Protein AF-A0A2S6RG92-F1 (afdb_monomer)

Secondary structure (DSSP, 8-state):
-HHHHHHHHHHHHHHHHHHHHHHHHHHHHHHHHHHHHHHHHHHHHHHHHHGGGG--TT-EEE-TTS-EEEPPSS---HHHHHHHHHSS-HHHHHHHHHHHHHHGGG---GGGSTTT-TT--B-THHHHSHHHHHHHHHHHHHHHHHHHHHTTS--HHHHHHHHHHHHHHHHHHHHHHB---HHHIIIIIHHHHTSHHHHHTTHHHHHH-GGGGG-

Sequence (215 aa):
MVKILKPLLIIFFCLVPFYQVLAENKEENVSIVEIRQQAMQAMWQRLDRLSTLIARPGDIVASSDGTSIVIGNKETQTADTYALIQGREAIQDATEVAELLKQVKDFWPANTSTAHIKHTSAETLVWLIPDAFKRYYMDAVIASDNLKQSLASEHNETIRRSVCMVSLSCGKCHSAFRKVRYDNLRKEGRGWTGSYENCWMYKNEIILDSTSIRR

Foldseek 3Di:
DVVVVVVVVVVVVVVVVVVVVLVVVLVVLVVLLVLLVVLVVLLLVLLLLLLLLQDDQQAWHQAPVRDIDHHHNDDDQSQVSSCVRHVDGNLVSLVSNLVSLVVSLPSDDPCNACVNDVPHFWHNCCVVVVVVLNVLSVLLNLLSVQLSVQSVVSDSVSNNQSSLSNVLSVVVNCVRTGNDDVVCCCVSVVSNVSNCVSSVVCNCVCVVPSCSSND

Structure (mmCIF, N/CA/C/O backbone):
data_AF-A0A2S6RG92-F1
#
_entry.id   AF-A0A2S6RG92-F1
#
loop_
_atom_site.group_PDB
_atom_site.id
_atom_site.type_symbol
_atom_site.label_atom_id
_atom_site.label_alt_id
_atom_site.label_comp_id
_atom_site.label_asym_id
_atom_site.label_entity_id
_atom_site.label_seq_id
_atom_site.pdbx_PDB_ins_code
_atom_site.Cartn_x
_atom_site.Cartn_y
_atom_site.Cartn_z
_atom_site.occupancy
_atom_site.B_iso_or_equiv
_atom_site.auth_seq_id
_atom_site.auth_comp_id
_atom_site.auth_asym_id
_atom_site.auth_atom_id
_atom_site.pdbx_PDB_model_num
ATOM 1 N N . MET A 1 1 ? 51.958 11.947 -38.714 1.00 49.78 1 MET A N 1
ATOM 2 C CA . MET A 1 1 ? 51.277 12.131 -37.410 1.00 49.78 1 MET A CA 1
ATOM 3 C C . MET A 1 1 ? 50.042 13.035 -37.476 1.00 49.78 1 MET A C 1
ATOM 5 O O . MET A 1 1 ? 48.993 12.604 -37.024 1.00 49.78 1 MET A O 1
ATOM 9 N N . VAL A 1 2 ? 50.092 14.223 -38.095 1.00 53.44 2 VAL A N 1
ATOM 10 C CA . VAL A 1 2 ? 48.961 15.189 -38.097 1.00 53.44 2 VAL A CA 1
ATOM 11 C C . VAL A 1 2 ? 47.671 14.680 -38.781 1.00 53.44 2 VAL A C 1
ATOM 13 O O . VAL A 1 2 ? 46.573 15.045 -38.369 1.00 53.44 2 VAL A O 1
ATOM 16 N N . LYS A 1 3 ? 47.765 13.791 -39.785 1.00 51.06 3 LYS A N 1
ATOM 17 C CA . LYS A 1 3 ? 46.590 13.260 -40.516 1.00 51.06 3 LYS A CA 1
ATOM 18 C C . LYS A 1 3 ? 45.714 12.285 -39.705 1.00 51.06 3 LYS A C 1
ATOM 20 O O . LYS A 1 3 ? 44.542 12.149 -40.025 1.00 51.06 3 LYS A O 1
ATOM 25 N N . ILE A 1 4 ? 46.254 11.654 -38.656 1.00 57.94 4 ILE A N 1
ATOM 26 C CA . ILE A 1 4 ? 45.523 10.705 -37.787 1.00 57.94 4 ILE A CA 1
ATOM 27 C C . ILE A 1 4 ? 44.893 11.433 -36.581 1.00 57.94 4 ILE A C 1
ATOM 29 O O . ILE A 1 4 ? 43.892 10.986 -36.033 1.00 57.94 4 ILE A O 1
ATOM 33 N N . LEU A 1 5 ? 45.419 12.609 -36.214 1.00 55.12 5 LEU A N 1
ATOM 34 C CA . LEU A 1 5 ? 44.961 13.385 -35.057 1.00 55.12 5 LEU A CA 1
ATOM 35 C C . LEU A 1 5 ? 43.605 14.083 -35.292 1.00 55.12 5 LEU A C 1
ATOM 37 O O . LEU A 1 5 ? 42.795 14.186 -34.376 1.00 55.12 5 LEU A O 1
ATOM 41 N N . LYS A 1 6 ? 43.333 14.528 -36.528 1.00 55.12 6 LYS A N 1
ATOM 42 C CA . LYS A 1 6 ? 42.065 15.179 -36.908 1.00 55.12 6 LYS A CA 1
ATOM 43 C C . LYS A 1 6 ? 40.822 14.278 -36.770 1.00 55.12 6 LYS A C 1
ATOM 45 O O . LYS A 1 6 ? 39.864 14.738 -36.157 1.00 55.12 6 LYS A O 1
ATOM 50 N N . PRO A 1 7 ? 40.794 13.028 -37.276 1.00 61.84 7 PRO A N 1
ATOM 51 C CA . PRO A 1 7 ? 39.628 12.160 -37.091 1.00 61.84 7 PRO A CA 1
ATOM 52 C C . PRO A 1 7 ? 39.422 11.748 -35.624 1.00 61.84 7 PRO A C 1
ATOM 54 O O . PRO A 1 7 ? 38.282 11.658 -35.183 1.00 61.84 7 PRO A O 1
ATOM 57 N N . LEU A 1 8 ? 40.497 11.582 -34.843 1.00 61.41 8 LEU A N 1
ATOM 58 C CA . LEU A 1 8 ? 40.424 11.298 -33.401 1.00 61.41 8 LEU A CA 1
ATOM 59 C C . LEU A 1 8 ? 39.785 12.445 -32.602 1.00 61.41 8 LEU A C 1
ATOM 61 O O . LEU A 1 8 ? 38.956 12.194 -31.732 1.00 61.41 8 LEU A O 1
ATOM 65 N N . LEU A 1 9 ? 40.119 13.696 -32.931 1.00 61.28 9 LEU A N 1
ATOM 66 C CA . LEU A 1 9 ? 39.501 14.883 -32.330 1.00 61.28 9 LEU A CA 1
ATOM 67 C C . LEU A 1 9 ? 38.012 15.002 -32.680 1.00 61.28 9 LEU A C 1
ATOM 69 O O . LEU A 1 9 ? 37.214 15.322 -31.808 1.00 61.28 9 LEU A O 1
ATOM 73 N N . ILE A 1 10 ? 37.624 14.698 -33.921 1.00 64.69 10 ILE A N 1
ATOM 74 C CA . ILE A 1 10 ? 36.212 14.720 -34.343 1.00 64.69 10 ILE A CA 1
ATOM 75 C C . ILE A 1 10 ? 35.410 13.637 -33.607 1.00 64.69 10 ILE A C 1
ATOM 77 O O . ILE A 1 10 ? 34.341 13.924 -33.080 1.00 64.69 10 ILE A O 1
ATOM 81 N N . ILE A 1 11 ? 35.949 12.418 -33.494 1.00 66.56 11 ILE A N 1
ATOM 82 C CA . ILE A 1 11 ? 35.318 11.332 -32.729 1.00 66.56 11 ILE A CA 1
ATOM 83 C C . ILE A 1 11 ? 35.178 11.723 -31.251 1.00 66.56 11 ILE A C 1
ATOM 85 O O . ILE A 1 11 ? 34.114 11.536 -30.669 1.00 66.56 11 ILE A O 1
ATOM 89 N N . PHE A 1 12 ? 36.210 12.325 -30.654 1.00 66.88 12 PHE A N 1
ATOM 90 C CA . PHE A 1 12 ? 36.156 12.815 -29.276 1.00 66.88 12 PHE A CA 1
ATOM 91 C C . PHE A 1 12 ? 35.061 13.879 -29.085 1.00 66.88 12 PHE A C 1
ATOM 93 O O . PHE A 1 12 ? 34.243 13.755 -28.176 1.00 66.88 12 PHE A O 1
ATOM 100 N N . PHE A 1 13 ? 34.972 14.868 -29.981 1.00 64.81 13 PHE A N 1
ATOM 101 C CA . PHE A 1 13 ? 33.937 15.908 -29.926 1.00 64.81 13 PHE A CA 1
ATOM 102 C C . PHE A 1 13 ? 32.513 15.379 -30.158 1.00 64.81 13 PHE A C 1
ATOM 104 O O . PHE A 1 13 ? 31.572 15.948 -29.613 1.00 64.81 13 PHE A O 1
ATOM 111 N N . CYS A 1 14 ? 32.333 14.288 -30.908 1.00 67.94 14 CYS A N 1
ATOM 112 C CA . CYS A 1 14 ? 31.026 13.641 -31.065 1.00 67.94 14 CYS A CA 1
ATOM 113 C C . CYS A 1 14 ? 30.642 12.758 -29.866 1.00 67.94 14 CYS A C 1
ATOM 115 O O . CYS A 1 14 ? 29.460 12.634 -29.553 1.00 67.94 14 CYS A O 1
ATOM 117 N N . LEU A 1 15 ? 31.615 12.144 -29.187 1.00 66.50 15 LEU A N 1
ATOM 118 C CA . LEU A 1 15 ? 31.355 11.233 -28.068 1.00 66.50 15 LEU A CA 1
ATOM 119 C C . LEU A 1 15 ? 31.066 11.968 -26.755 1.00 66.50 15 LEU A C 1
ATOM 121 O O . LEU A 1 15 ? 30.206 11.523 -26.000 1.00 66.50 15 LEU A O 1
ATOM 125 N N . VAL A 1 16 ? 31.734 13.091 -26.478 1.00 69.06 16 VAL A N 1
ATOM 126 C CA . VAL A 1 16 ? 31.532 13.870 -25.239 1.00 69.06 16 VAL A CA 1
ATOM 127 C C . VAL A 1 16 ? 30.061 14.257 -24.984 1.00 69.06 16 VAL A C 1
ATOM 129 O O . VAL A 1 16 ? 29.570 13.933 -23.901 1.00 69.06 16 VAL A O 1
ATOM 132 N N . PRO A 1 17 ? 29.314 14.865 -25.931 1.00 72.12 17 PRO A N 1
ATOM 133 C CA . PRO A 1 17 ? 27.912 15.215 -25.693 1.00 72.12 17 PRO A CA 1
ATOM 134 C C . PRO A 1 17 ? 27.026 13.975 -25.514 1.00 72.12 17 PRO A C 1
ATOM 136 O O . PRO A 1 17 ? 26.099 13.988 -24.709 1.00 72.12 17 PRO A O 1
ATOM 139 N N . PHE A 1 18 ? 27.341 12.867 -26.192 1.00 66.62 18 PHE A N 1
ATOM 140 C CA . PHE A 1 18 ? 26.616 11.608 -26.020 1.00 66.62 18 PHE A CA 1
ATOM 141 C C . PHE A 1 18 ? 26.829 11.007 -24.622 1.00 66.62 18 PHE A C 1
ATOM 143 O O . PHE A 1 18 ? 25.879 10.545 -23.991 1.00 66.62 18 PHE A O 1
ATOM 150 N N . TYR A 1 19 ? 28.058 11.066 -24.099 1.00 68.94 19 TYR A N 1
ATOM 151 C CA . TYR A 1 19 ? 28.364 10.650 -22.729 1.00 68.94 19 TYR A CA 1
ATOM 152 C C . TYR A 1 19 ? 27.664 11.521 -21.679 1.00 68.94 19 TYR A C 1
ATOM 154 O O . TYR A 1 19 ? 27.200 10.980 -20.678 1.00 68.94 19 TYR A O 1
ATOM 162 N N . GLN A 1 20 ? 27.558 12.835 -21.902 1.00 63.12 20 GLN A N 1
ATOM 163 C CA . GLN A 1 20 ? 26.851 13.741 -20.990 1.00 63.12 20 GLN A CA 1
ATOM 164 C C . GLN A 1 20 ? 25.351 13.430 -20.929 1.00 63.12 20 GLN A C 1
ATOM 166 O O . GLN A 1 20 ? 24.826 13.231 -19.838 1.00 63.12 20 GLN A O 1
ATOM 171 N N . VAL A 1 21 ? 24.694 13.263 -22.081 1.00 67.75 21 VAL A N 1
ATOM 172 C CA . VAL A 1 21 ? 23.269 12.889 -22.149 1.00 67.75 21 VAL A CA 1
ATOM 173 C C . VAL A 1 21 ? 23.013 11.520 -21.507 1.00 67.75 21 VAL A C 1
ATOM 175 O O . VAL A 1 21 ? 22.027 11.324 -20.801 1.00 67.75 21 VAL A O 1
ATOM 178 N N . LEU A 1 22 ? 23.904 10.545 -21.716 1.00 68.25 22 LEU A N 1
ATOM 179 C CA . LEU A 1 22 ? 23.799 9.237 -21.060 1.00 68.25 22 LEU A CA 1
ATOM 180 C C . LEU A 1 22 ? 23.962 9.322 -19.536 1.00 68.25 22 LEU A C 1
ATOM 182 O O . LEU A 1 22 ? 23.295 8.578 -18.814 1.00 68.25 22 LEU A O 1
ATOM 186 N N . ALA A 1 23 ? 24.854 10.186 -19.049 1.00 66.62 23 ALA A N 1
ATOM 187 C CA . ALA A 1 23 ? 25.069 10.393 -17.622 1.00 66.62 23 ALA A CA 1
ATOM 188 C C . ALA A 1 23 ? 23.863 11.080 -16.960 1.00 66.62 23 ALA A C 1
ATOM 190 O O . ALA A 1 23 ? 23.400 10.592 -15.932 1.00 66.62 23 ALA A O 1
ATOM 191 N N . GLU A 1 24 ? 23.312 12.122 -17.587 1.00 66.25 24 GLU A N 1
ATOM 192 C CA . GLU A 1 24 ? 22.124 12.852 -17.121 1.00 66.25 24 GLU A CA 1
ATOM 193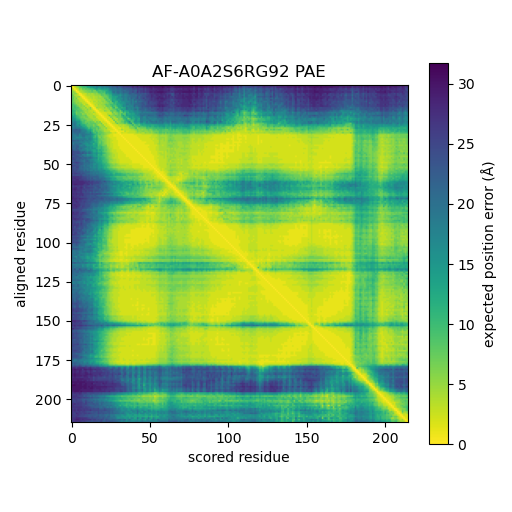 C C . GLU A 1 24 ? 20.892 11.938 -17.053 1.00 66.25 24 GLU A C 1
ATOM 195 O O . GLU A 1 24 ? 20.268 11.807 -16.002 1.00 66.25 24 GLU A O 1
ATOM 200 N N . ASN A 1 25 ? 20.628 11.169 -18.116 1.00 73.69 25 ASN A N 1
ATOM 201 C CA . ASN A 1 25 ? 19.551 10.175 -18.124 1.00 73.69 25 ASN A CA 1
ATOM 202 C C . ASN A 1 25 ? 19.724 9.124 -17.017 1.00 73.69 25 ASN A C 1
ATOM 204 O O . ASN A 1 25 ? 18.752 8.638 -16.444 1.00 73.69 25 ASN A O 1
ATOM 208 N N . LYS A 1 26 ? 20.963 8.713 -16.719 1.00 76.69 26 LYS A N 1
ATOM 209 C CA . LYS A 1 26 ? 21.227 7.751 -15.644 1.00 76.69 26 LYS A CA 1
ATOM 210 C C . LYS A 1 26 ? 20.933 8.358 -14.271 1.00 76.69 26 LYS A C 1
ATOM 212 O O . LYS A 1 26 ? 20.379 7.651 -13.433 1.00 76.69 26 LYS A O 1
ATOM 217 N N . GLU A 1 27 ? 21.307 9.612 -14.045 1.00 79.69 27 GLU A N 1
ATOM 218 C CA . GLU A 1 27 ? 21.035 10.339 -12.802 1.00 79.69 27 GLU A CA 1
ATOM 219 C C . GLU A 1 27 ? 19.530 10.529 -12.580 1.00 79.69 27 GLU A C 1
ATOM 221 O O . GLU A 1 27 ? 19.022 10.181 -11.514 1.00 79.69 27 GLU A O 1
ATOM 226 N N . GLU A 1 28 ? 18.794 10.942 -13.614 1.00 82.75 28 GLU A N 1
ATOM 227 C CA . GLU A 1 28 ? 17.331 11.038 -13.578 1.00 82.75 28 GLU A CA 1
ATOM 228 C C . GLU A 1 28 ? 16.678 9.683 -13.253 1.00 82.75 28 GLU A C 1
ATOM 230 O O . GLU A 1 28 ? 15.805 9.581 -12.394 1.00 82.75 28 GLU A O 1
ATOM 235 N N . ASN A 1 29 ? 17.142 8.592 -13.863 1.00 85.25 29 ASN A N 1
ATOM 236 C CA . ASN A 1 29 ? 16.588 7.265 -13.582 1.00 85.25 29 ASN A CA 1
ATOM 237 C C . ASN A 1 29 ? 16.863 6.795 -12.150 1.00 85.25 29 ASN A C 1
ATOM 239 O O . ASN A 1 29 ? 16.027 6.111 -11.554 1.00 85.25 29 ASN A O 1
ATOM 243 N N . VAL A 1 30 ? 18.035 7.128 -11.599 1.00 82.75 30 VAL A N 1
ATOM 244 C CA . VAL A 1 30 ? 18.346 6.863 -10.189 1.00 82.75 30 VAL A CA 1
ATOM 245 C C . VAL A 1 30 ? 17.403 7.668 -9.298 1.00 82.75 30 VAL A C 1
ATOM 247 O O . VAL A 1 30 ? 16.803 7.074 -8.402 1.00 82.75 30 VAL A O 1
ATOM 250 N N . SER A 1 31 ? 17.179 8.951 -9.595 1.00 88.62 31 SER A N 1
ATOM 251 C CA . SER A 1 31 ? 16.285 9.802 -8.803 1.00 88.62 31 SER A CA 1
ATOM 252 C C . SER A 1 31 ? 14.839 9.285 -8.807 1.00 88.62 31 SER A C 1
ATOM 254 O O . SER A 1 31 ? 14.217 9.193 -7.750 1.00 88.62 31 SER A O 1
ATOM 256 N N . ILE A 1 32 ? 14.316 8.818 -9.948 1.00 92.69 32 ILE A N 1
ATOM 257 C CA . ILE A 1 32 ? 12.973 8.213 -10.030 1.00 92.69 32 ILE A CA 1
ATOM 258 C C . ILE A 1 32 ? 12.875 6.954 -9.153 1.00 92.69 32 ILE A C 1
ATOM 260 O O . ILE A 1 32 ? 11.875 6.751 -8.454 1.00 92.69 32 ILE A O 1
ATOM 264 N N . VAL A 1 33 ? 13.906 6.098 -9.168 1.00 91.62 33 VAL A N 1
ATOM 265 C CA . VAL A 1 33 ? 13.956 4.898 -8.316 1.00 91.62 33 VAL A CA 1
ATOM 266 C C . VAL A 1 33 ? 13.997 5.275 -6.836 1.00 91.62 33 VAL A C 1
ATOM 268 O O . VAL A 1 33 ? 13.290 4.652 -6.040 1.00 91.62 33 VAL A O 1
ATOM 271 N N . GLU A 1 34 ? 14.780 6.285 -6.470 1.00 90.50 34 GLU A N 1
ATOM 272 C CA . GLU A 1 34 ? 14.867 6.787 -5.099 1.00 90.50 34 GLU A CA 1
ATOM 273 C C . GLU A 1 34 ? 13.531 7.363 -4.627 1.00 90.50 34 GLU A C 1
ATOM 275 O O . GLU A 1 34 ? 13.077 7.005 -3.541 1.00 90.50 34 GLU A O 1
ATOM 280 N N . ILE A 1 35 ? 12.843 8.157 -5.454 1.00 93.12 35 ILE A N 1
ATOM 281 C CA . ILE A 1 35 ? 11.540 8.746 -5.110 1.00 93.12 35 ILE A CA 1
ATOM 282 C C . ILE A 1 35 ? 10.514 7.653 -4.803 1.00 93.12 35 ILE A C 1
ATOM 284 O O . ILE A 1 35 ? 9.878 7.686 -3.746 1.00 93.12 35 ILE A O 1
ATOM 288 N N . ARG A 1 36 ? 10.375 6.631 -5.664 1.00 93.69 36 ARG A N 1
ATOM 289 C CA . ARG A 1 36 ? 9.427 5.539 -5.374 1.00 93.69 36 ARG A CA 1
ATOM 290 C C . ARG A 1 36 ? 9.841 4.719 -4.150 1.00 93.69 36 ARG A C 1
ATOM 292 O O . ARG A 1 36 ? 8.973 4.283 -3.405 1.00 93.69 36 ARG A O 1
ATOM 299 N N . GLN A 1 37 ? 11.137 4.525 -3.893 1.00 90.31 37 GLN A N 1
ATOM 300 C CA . GLN A 1 37 ? 11.609 3.827 -2.687 1.00 90.31 37 GLN A CA 1
ATOM 301 C C . GLN A 1 37 ? 11.317 4.620 -1.407 1.00 90.31 37 GLN A C 1
ATOM 303 O O . GLN A 1 37 ? 10.829 4.045 -0.434 1.00 90.31 37 GLN A O 1
ATOM 308 N N . GLN A 1 38 ? 11.561 5.931 -1.415 1.00 89.75 38 GLN A N 1
ATOM 309 C CA . GLN A 1 38 ? 11.260 6.8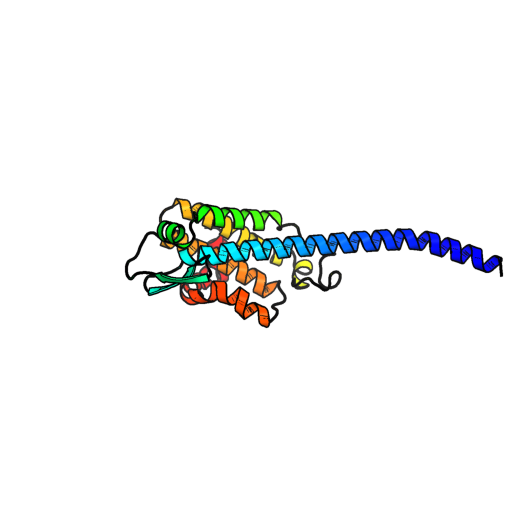22 -0.295 1.00 89.75 38 GLN A CA 1
ATOM 310 C C . GLN A 1 38 ? 9.756 6.889 -0.027 1.00 89.75 38 GLN A C 1
ATOM 312 O O . GLN A 1 38 ? 9.342 6.766 1.125 1.00 89.75 38 GLN A O 1
ATOM 317 N N . ALA A 1 39 ? 8.930 6.986 -1.072 1.00 92.69 39 ALA A N 1
ATOM 318 C CA . ALA A 1 39 ? 7.478 6.936 -0.930 1.00 92.69 39 ALA A CA 1
ATOM 319 C C . ALA A 1 39 ? 7.012 5.605 -0.321 1.00 92.69 39 ALA A C 1
ATOM 321 O O . ALA A 1 39 ? 6.210 5.605 0.609 1.00 92.69 39 ALA A O 1
ATOM 322 N N . MET A 1 40 ? 7.555 4.467 -0.774 1.00 90.25 40 MET A N 1
ATOM 323 C CA . MET A 1 40 ? 7.238 3.147 -0.205 1.00 90.25 40 MET A CA 1
ATOM 324 C C . MET A 1 40 ? 7.638 3.042 1.271 1.00 90.25 40 MET A C 1
ATOM 326 O O . MET A 1 40 ? 6.871 2.519 2.078 1.00 90.25 40 MET A O 1
ATOM 330 N N . GLN A 1 41 ? 8.792 3.594 1.650 1.00 85.12 41 GLN A N 1
ATOM 331 C CA . GLN A 1 41 ? 9.229 3.646 3.046 1.00 85.12 41 GLN A CA 1
ATOM 332 C C . GLN A 1 41 ? 8.340 4.563 3.900 1.00 85.12 41 GLN A C 1
ATOM 334 O O . GLN A 1 41 ? 8.017 4.231 5.041 1.00 85.12 41 GLN A O 1
ATOM 339 N N . ALA A 1 42 ? 7.919 5.703 3.355 1.00 87.12 42 ALA A N 1
ATOM 340 C CA . ALA A 1 42 ? 6.994 6.607 4.022 1.00 87.12 42 ALA A CA 1
ATOM 341 C C . ALA A 1 42 ? 5.624 5.938 4.228 1.00 87.12 42 ALA A C 1
ATOM 343 O O . ALA A 1 42 ? 5.082 5.997 5.334 1.00 87.12 42 ALA A O 1
ATOM 344 N N . MET A 1 43 ? 5.092 5.249 3.213 1.00 90.06 43 MET A N 1
ATOM 345 C CA . MET A 1 43 ? 3.853 4.470 3.320 1.00 90.06 43 MET A CA 1
ATOM 346 C C . MET A 1 43 ? 3.963 3.382 4.381 1.00 90.06 43 MET A C 1
ATOM 348 O O . MET A 1 43 ? 3.064 3.248 5.206 1.00 90.06 43 MET A O 1
ATOM 352 N N . TRP A 1 44 ? 5.084 2.659 4.416 1.00 84.75 44 TRP A N 1
ATOM 353 C CA . TRP A 1 44 ? 5.339 1.634 5.424 1.00 84.75 44 TRP A CA 1
ATOM 354 C C . TRP A 1 44 ? 5.189 2.166 6.853 1.00 84.75 44 TRP A C 1
ATOM 356 O O . TRP A 1 44 ? 4.459 1.582 7.642 1.00 84.75 44 TRP A O 1
ATOM 366 N N . GLN A 1 45 ? 5.803 3.307 7.175 1.00 83.38 45 GLN A N 1
ATOM 367 C CA . GLN A 1 45 ? 5.709 3.899 8.517 1.00 83.38 45 GLN A CA 1
ATOM 368 C C . GLN A 1 45 ? 4.269 4.240 8.929 1.00 83.38 45 GLN A C 1
ATOM 370 O O . GLN A 1 45 ? 3.936 4.202 10.109 1.00 83.38 45 GLN A O 1
ATOM 375 N N . ARG A 1 46 ? 3.418 4.608 7.967 1.00 89.56 46 ARG A N 1
ATOM 376 C CA . ARG A 1 46 ? 2.004 4.937 8.205 1.00 89.56 46 ARG A CA 1
ATOM 377 C C . ARG A 1 46 ? 1.171 3.675 8.364 1.00 89.56 46 ARG A C 1
ATOM 379 O O . ARG A 1 46 ? 0.356 3.596 9.273 1.00 89.56 46 ARG A O 1
ATOM 386 N N . LEU A 1 47 ? 1.415 2.675 7.520 1.00 85.06 47 LEU A N 1
ATOM 387 C CA . LEU A 1 47 ? 0.764 1.369 7.603 1.00 85.06 47 LEU A CA 1
ATOM 388 C C . LEU A 1 47 ? 1.112 0.619 8.892 1.00 85.06 47 LEU A C 1
ATOM 390 O O . LEU A 1 47 ? 0.246 -0.055 9.446 1.00 85.06 47 LEU A O 1
ATOM 394 N N . ASP A 1 48 ? 2.344 0.766 9.380 1.00 80.75 48 ASP A N 1
ATOM 395 C CA . ASP A 1 48 ? 2.796 0.221 10.662 1.00 80.75 48 ASP A CA 1
ATOM 396 C C . ASP A 1 48 ? 1.983 0.808 11.824 1.00 80.75 48 ASP A C 1
ATOM 398 O O . ASP A 1 48 ? 1.436 0.057 12.626 1.00 80.75 48 ASP A O 1
ATOM 402 N N . ARG A 1 49 ? 1.754 2.129 11.847 1.00 84.88 49 ARG A N 1
ATOM 403 C CA . ARG A 1 49 ? 0.834 2.740 12.822 1.00 84.88 49 ARG A CA 1
ATOM 404 C C . ARG A 1 49 ? -0.602 2.263 12.631 1.00 84.88 49 ARG A C 1
ATOM 406 O O . ARG A 1 49 ? -1.234 1.831 13.592 1.00 84.88 49 ARG A O 1
ATOM 413 N N . LEU A 1 50 ? -1.118 2.291 11.396 1.00 87.56 50 LEU A N 1
ATOM 414 C CA . LEU A 1 50 ? -2.482 1.845 11.055 1.00 87.56 50 LEU A CA 1
ATOM 415 C C . LEU A 1 50 ? -2.750 0.389 11.457 1.00 87.56 50 LEU A C 1
ATOM 417 O O . LEU A 1 50 ? -3.908 0.031 11.662 1.00 87.56 50 LEU A O 1
ATOM 421 N N . SER A 1 51 ? -1.715 -0.432 11.658 1.00 81.31 51 SER A N 1
ATOM 422 C CA . SER A 1 51 ? -1.860 -1.781 12.213 1.00 81.31 51 SER A CA 1
ATOM 423 C C . SER A 1 51 ? -2.485 -1.801 13.619 1.00 81.31 51 SER A C 1
ATOM 425 O O . SER A 1 51 ? -3.137 -2.776 13.981 1.00 81.31 51 SER A O 1
ATOM 427 N N . THR A 1 52 ? -2.400 -0.715 14.397 1.00 82.88 52 THR A N 1
ATOM 428 C CA . THR A 1 52 ? -3.102 -0.609 15.688 1.00 82.88 52 THR A CA 1
ATOM 429 C C . THR A 1 52 ? -4.625 -0.725 15.526 1.00 82.88 52 THR A C 1
ATOM 431 O O . THR A 1 52 ? -5.302 -1.226 16.418 1.00 82.88 52 THR A O 1
ATOM 434 N N . LEU A 1 53 ? -5.184 -0.341 14.372 1.00 86.75 53 LEU A N 1
ATOM 435 C CA . LEU A 1 53 ? -6.628 -0.423 14.116 1.00 86.75 53 LEU A CA 1
ATOM 436 C C . LEU A 1 53 ? -7.146 -1.864 14.006 1.00 86.75 53 LEU A C 1
ATOM 438 O O . LEU A 1 53 ? -8.340 -2.090 14.182 1.00 86.75 53 LEU A O 1
ATOM 442 N N . ILE A 1 54 ? -6.269 -2.827 13.710 1.00 83.44 54 ILE A N 1
ATOM 443 C CA . ILE A 1 54 ? -6.606 -4.259 13.618 1.00 83.44 54 ILE A CA 1
ATOM 444 C C . ILE A 1 54 ? -6.271 -5.039 14.886 1.00 83.44 54 ILE A C 1
ATOM 446 O O . ILE A 1 54 ? -6.475 -6.253 14.921 1.00 83.44 54 ILE A O 1
ATOM 450 N N . ALA A 1 55 ? -5.796 -4.349 15.921 1.00 78.50 55 ALA A N 1
ATOM 451 C CA . ALA A 1 55 ? -5.539 -4.955 17.210 1.00 78.50 55 ALA A CA 1
ATOM 452 C C . ALA A 1 55 ? -6.853 -5.332 17.913 1.00 78.50 55 ALA A C 1
ATOM 454 O O . ALA A 1 55 ? -7.863 -4.618 17.848 1.00 78.50 55 ALA A O 1
ATOM 455 N N . ARG A 1 56 ? -6.831 -6.480 18.583 1.00 78.00 56 ARG A N 1
ATOM 456 C CA . ARG A 1 56 ? -7.908 -7.026 19.408 1.00 78.00 56 ARG A CA 1
ATOM 457 C C . ARG A 1 56 ? -7.528 -6.970 20.893 1.00 78.00 56 ARG A C 1
ATOM 459 O O . ARG A 1 56 ? -6.350 -6.828 21.227 1.00 78.00 56 ARG A O 1
ATOM 466 N N . PRO A 1 57 ? -8.510 -7.081 21.804 1.00 79.56 57 PRO A N 1
ATOM 467 C CA . PRO A 1 57 ? -8.237 -7.215 23.230 1.00 79.56 57 PRO A CA 1
ATOM 468 C C . PRO A 1 57 ? -7.207 -8.313 23.523 1.00 79.56 57 PRO A C 1
ATOM 470 O O . PRO A 1 57 ? -7.388 -9.457 23.109 1.00 79.56 57 PRO A O 1
ATOM 473 N N . GLY A 1 58 ? -6.141 -7.967 24.249 1.00 74.81 58 GLY A N 1
ATOM 474 C CA . GLY A 1 58 ? -5.025 -8.868 24.553 1.00 74.81 58 GLY A CA 1
ATOM 475 C C . GLY A 1 58 ? -3.842 -8.802 23.581 1.00 74.81 58 GLY A C 1
ATOM 476 O O . GLY A 1 58 ? -2.784 -9.344 23.906 1.00 74.81 58 GLY A O 1
ATOM 477 N N . ASP A 1 59 ? -3.970 -8.113 22.444 1.00 76.25 59 ASP A N 1
ATOM 478 C CA . ASP A 1 59 ? -2.856 -7.923 21.513 1.00 76.25 59 ASP A CA 1
ATOM 479 C C . ASP A 1 59 ? -1.798 -6.971 22.091 1.00 76.25 59 ASP A C 1
ATOM 481 O O . ASP A 1 59 ? -2.093 -6.056 22.865 1.00 76.25 59 ASP A O 1
ATOM 485 N N . ILE A 1 60 ? -0.547 -7.168 21.674 1.00 72.56 60 ILE A N 1
ATOM 486 C CA . ILE A 1 60 ? 0.565 -6.257 21.960 1.00 72.56 60 ILE A CA 1
ATOM 487 C C . ILE A 1 60 ? 0.856 -5.466 20.688 1.00 72.56 60 ILE A C 1
ATOM 489 O O . ILE A 1 60 ? 1.228 -6.047 19.668 1.00 72.56 60 ILE A O 1
ATOM 493 N N . VAL A 1 61 ? 0.716 -4.144 20.755 1.00 71.00 61 VAL A N 1
ATOM 494 C CA . VAL A 1 61 ? 0.993 -3.235 19.637 1.00 71.00 61 VAL A CA 1
ATOM 495 C C . VAL A 1 61 ? 2.236 -2.399 19.910 1.00 71.00 61 VAL A C 1
ATOM 497 O O . VAL A 1 61 ? 2.506 -2.020 21.049 1.00 71.00 61 VAL A O 1
ATOM 500 N N . ALA A 1 62 ? 3.003 -2.101 18.863 1.00 65.81 62 ALA A N 1
ATOM 501 C CA . ALA A 1 62 ? 4.099 -1.146 18.950 1.00 65.81 62 ALA A CA 1
ATOM 502 C C . ALA A 1 62 ? 3.550 0.290 18.889 1.00 65.81 62 ALA A C 1
ATOM 504 O O . ALA A 1 62 ? 2.726 0.621 18.036 1.00 65.81 62 ALA A O 1
ATOM 505 N N . SER A 1 63 ? 4.010 1.135 19.805 1.00 63.19 63 SER A N 1
ATOM 506 C CA . SER A 1 63 ? 3.749 2.573 19.824 1.00 63.19 63 SER A CA 1
ATOM 507 C C . SER A 1 63 ? 4.769 3.320 18.962 1.00 63.19 63 SER A C 1
ATOM 509 O O . SER A 1 63 ? 5.879 2.835 18.720 1.00 63.19 63 SER A O 1
ATOM 511 N N . SER A 1 64 ? 4.423 4.536 18.531 1.00 61.81 64 SER A N 1
ATOM 512 C CA . SER A 1 64 ? 5.304 5.410 17.746 1.00 61.81 64 SER A CA 1
ATOM 513 C C . SER A 1 64 ? 6.631 5.755 18.435 1.00 61.81 64 SER A C 1
ATOM 515 O O . SER A 1 64 ? 7.600 6.091 17.759 1.00 61.81 64 SER A O 1
ATOM 517 N N . ASP A 1 65 ? 6.688 5.666 19.765 1.00 64.56 65 ASP A N 1
ATOM 518 C CA . ASP A 1 65 ? 7.890 5.909 20.574 1.00 64.56 65 ASP A CA 1
ATOM 519 C C . ASP A 1 65 ? 8.776 4.658 20.752 1.00 64.56 65 ASP A C 1
ATOM 521 O O . ASP A 1 65 ? 9.789 4.698 21.451 1.00 64.56 65 ASP A O 1
ATOM 525 N N . GLY A 1 66 ? 8.415 3.543 20.109 1.00 66.50 66 GLY A N 1
ATOM 526 C CA . GLY A 1 66 ? 9.125 2.269 20.203 1.00 66.50 66 GLY A CA 1
ATOM 527 C C . GLY A 1 66 ? 8.772 1.444 21.443 1.00 66.50 66 GLY A C 1
ATOM 528 O O . GLY A 1 66 ? 9.345 0.368 21.631 1.00 66.50 66 GLY A O 1
ATOM 529 N N . THR A 1 67 ? 7.835 1.904 22.278 1.00 71.81 67 THR A N 1
ATOM 530 C CA . THR A 1 67 ? 7.299 1.109 23.389 1.00 71.81 67 THR A CA 1
ATOM 531 C C . THR A 1 67 ? 6.267 0.093 22.894 1.00 71.81 67 THR A C 1
ATOM 533 O O . THR A 1 67 ? 5.797 0.142 21.758 1.00 71.81 67 THR A O 1
ATOM 536 N N . SER A 1 68 ? 5.937 -0.885 23.735 1.00 70.44 68 SER A N 1
ATOM 537 C CA . SER A 1 68 ? 4.879 -1.861 23.462 1.00 70.44 68 SER A CA 1
ATOM 538 C C . SER A 1 68 ? 3.700 -1.612 24.392 1.00 70.44 68 SER A C 1
ATOM 540 O O . SER A 1 68 ? 3.883 -1.501 25.604 1.00 70.44 68 SER A O 1
ATOM 542 N N . ILE A 1 69 ? 2.498 -1.547 23.829 1.00 71.19 69 ILE A N 1
ATOM 543 C CA . ILE A 1 69 ? 1.250 -1.316 24.552 1.00 71.19 69 ILE A CA 1
ATOM 544 C C . ILE A 1 69 ? 0.405 -2.582 24.466 1.00 71.19 69 ILE A C 1
ATOM 546 O O . ILE A 1 69 ? 0.202 -3.134 23.386 1.00 71.19 69 ILE A O 1
ATOM 550 N N . VAL A 1 70 ? -0.088 -3.042 25.613 1.00 75.56 70 VAL A N 1
ATOM 551 C CA . VAL A 1 70 ? -1.057 -4.140 25.682 1.00 75.56 70 VAL A CA 1
ATOM 552 C C . VAL A 1 70 ? -2.452 -3.550 25.514 1.00 75.56 70 VAL A C 1
ATOM 554 O O . VAL A 1 70 ? -2.857 -2.689 26.299 1.00 75.56 70 VAL A O 1
ATOM 557 N N . ILE A 1 71 ? -3.196 -4.013 24.512 1.00 74.31 71 ILE A N 1
ATOM 558 C CA . ILE A 1 71 ? -4.596 -3.634 24.339 1.00 74.31 71 ILE A CA 1
ATOM 559 C C . ILE A 1 71 ? -5.406 -4.272 25.466 1.00 74.31 71 ILE A C 1
ATOM 561 O O . ILE A 1 71 ? -5.363 -5.487 25.677 1.00 74.31 71 ILE A O 1
ATOM 565 N N . GLY A 1 72 ? -6.131 -3.435 26.210 1.00 72.75 72 GLY A N 1
ATOM 566 C CA . GLY A 1 72 ? -6.949 -3.863 27.340 1.00 72.75 72 GLY A CA 1
ATOM 567 C C . GLY A 1 72 ? -7.982 -4.932 26.967 1.00 72.75 72 GLY A C 1
ATOM 568 O O . GLY A 1 72 ? -8.270 -5.191 25.805 1.00 72.75 72 GLY A O 1
ATOM 569 N N . ASN A 1 73 ? -8.588 -5.548 27.977 1.00 72.75 73 ASN A N 1
ATOM 570 C CA . ASN A 1 73 ? -9.508 -6.680 27.813 1.00 72.75 73 ASN A CA 1
ATOM 571 C C . ASN A 1 73 ? -10.929 -6.310 27.338 1.00 72.75 73 ASN A C 1
ATOM 573 O O . ASN A 1 73 ? -11.807 -7.173 27.329 1.00 72.75 73 ASN A O 1
ATOM 577 N N . LYS A 1 74 ? -11.180 -5.047 26.984 1.00 73.31 74 LYS A N 1
ATOM 578 C CA . LYS A 1 74 ? -12.480 -4.565 26.507 1.00 73.31 74 LYS A CA 1
ATOM 579 C C . LYS A 1 74 ? -12.352 -4.024 25.095 1.00 73.31 74 LYS A C 1
ATOM 581 O O . LYS A 1 74 ? -11.396 -3.322 24.784 1.00 73.31 74 LYS A O 1
ATOM 586 N N . GLU A 1 75 ? -13.353 -4.324 24.279 1.00 74.38 75 GLU A N 1
ATOM 587 C CA . GLU A 1 75 ? -13.514 -3.728 22.959 1.00 74.38 75 GLU A CA 1
ATOM 588 C C . GLU A 1 75 ? -13.735 -2.214 23.112 1.00 74.38 75 GLU A C 1
ATOM 590 O O . GLU A 1 75 ? -14.688 -1.776 23.760 1.00 74.38 75 GLU A O 1
ATOM 595 N N . THR A 1 76 ? -12.841 -1.420 22.536 1.00 74.38 76 THR A N 1
ATOM 596 C CA . THR A 1 76 ? -12.954 0.037 22.426 1.00 74.38 76 THR A CA 1
ATOM 597 C C . THR A 1 76 ? -13.095 0.431 20.962 1.00 74.38 76 THR A C 1
ATOM 599 O O . THR A 1 76 ? -12.847 -0.370 20.056 1.00 74.38 76 THR A O 1
ATOM 602 N N . GLN A 1 77 ? -13.497 1.675 20.704 1.00 81.38 77 GLN A N 1
ATOM 603 C CA . GLN A 1 77 ? -13.468 2.210 19.349 1.00 81.38 77 GLN A CA 1
ATOM 604 C C . GLN A 1 77 ? -12.023 2.183 18.830 1.00 81.38 77 GLN A C 1
ATOM 606 O O . GLN A 1 77 ? -11.100 2.684 19.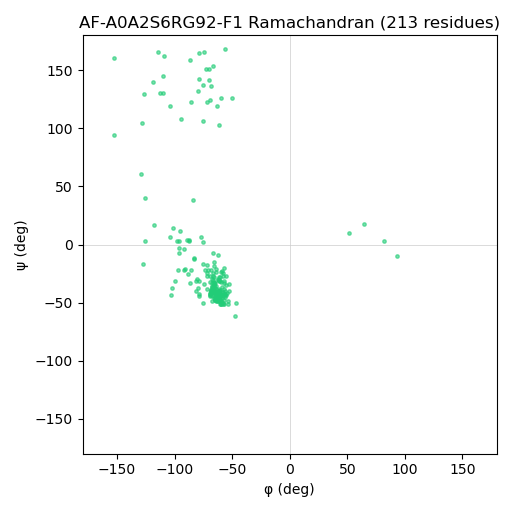485 1.00 81.38 77 GLN A O 1
ATOM 611 N N . THR A 1 78 ? -11.798 1.565 17.667 1.00 80.62 78 THR A N 1
ATOM 612 C CA . THR A 1 78 ? -10.438 1.365 17.136 1.00 80.62 78 THR A CA 1
ATOM 613 C C . THR A 1 78 ? -9.782 2.697 16.788 1.00 80.62 78 THR A C 1
ATOM 615 O O . THR A 1 78 ? -8.585 2.861 17.010 1.00 80.62 78 THR A O 1
ATOM 618 N N . ALA A 1 79 ? -10.565 3.669 16.308 1.00 81.44 79 ALA A N 1
ATOM 619 C CA . ALA A 1 79 ? -10.092 5.019 16.000 1.00 81.44 79 ALA A CA 1
ATOM 620 C C . ALA A 1 79 ? -9.649 5.802 17.253 1.00 81.44 79 ALA A C 1
ATOM 622 O O . ALA A 1 79 ? -8.599 6.440 17.227 1.00 81.44 79 ALA A O 1
ATOM 623 N N . ASP A 1 80 ? -10.377 5.695 18.367 1.00 81.50 80 ASP A N 1
ATOM 624 C CA . ASP A 1 80 ? -10.002 6.366 19.622 1.00 81.50 80 ASP A CA 1
ATOM 625 C C . ASP A 1 80 ? -8.742 5.741 20.219 1.00 81.50 80 ASP A C 1
ATOM 627 O O . ASP A 1 80 ? -7.815 6.433 20.635 1.00 81.50 80 ASP A O 1
ATOM 631 N N . THR A 1 81 ? -8.676 4.408 20.194 1.00 81.00 81 THR A N 1
ATOM 632 C CA . THR A 1 81 ? -7.504 3.647 20.648 1.00 81.00 81 THR A CA 1
ATOM 633 C C . THR A 1 81 ? -6.265 4.038 19.845 1.00 81.00 81 THR A C 1
ATOM 635 O O . THR A 1 81 ? -5.191 4.240 20.408 1.00 81.00 81 THR A O 1
ATOM 638 N N . TYR A 1 82 ? -6.426 4.217 18.534 1.00 85.00 82 TYR A N 1
ATOM 639 C CA . TYR A 1 82 ? -5.377 4.721 17.661 1.00 85.00 82 TYR A CA 1
ATOM 640 C C . TYR A 1 82 ? -4.908 6.119 18.060 1.00 85.00 82 TYR A C 1
ATOM 642 O O . TYR A 1 82 ? -3.709 6.331 18.219 1.00 85.00 82 TYR A O 1
ATOM 650 N N . ALA A 1 83 ? -5.838 7.062 18.235 1.00 84.00 83 ALA A N 1
ATOM 651 C CA . ALA A 1 83 ? -5.506 8.442 18.573 1.00 84.00 83 ALA A CA 1
ATOM 652 C C . ALA A 1 83 ? -4.760 8.542 19.910 1.00 84.00 83 ALA A C 1
ATOM 654 O O . ALA A 1 83 ? -3.791 9.293 20.017 1.00 84.00 83 ALA A O 1
ATOM 655 N N . LEU A 1 84 ? -5.161 7.735 20.898 1.00 83.56 84 LEU A N 1
ATOM 656 C CA . LEU A 1 84 ? -4.495 7.652 22.198 1.00 83.56 84 LEU A CA 1
ATOM 657 C C . LEU A 1 84 ? -3.069 7.098 22.095 1.00 83.56 84 LEU A C 1
ATOM 659 O O . LEU A 1 84 ? -2.172 7.612 22.756 1.00 83.56 84 LEU A O 1
ATOM 663 N N . ILE A 1 85 ? -2.855 6.060 21.281 1.00 81.56 85 ILE A N 1
ATOM 664 C CA . ILE A 1 85 ? -1.554 5.384 21.163 1.00 81.56 85 ILE A CA 1
ATOM 665 C C . ILE A 1 85 ? -0.583 6.169 20.276 1.00 81.56 85 ILE A C 1
ATOM 667 O O . ILE A 1 85 ? 0.589 6.308 20.608 1.00 81.56 85 ILE A O 1
ATOM 671 N N . GLN A 1 86 ? -1.060 6.664 19.136 1.00 84.50 86 GLN A N 1
ATOM 672 C CA . GLN A 1 86 ? -0.219 7.263 18.097 1.00 84.50 86 GLN A CA 1
ATOM 673 C C . GLN A 1 86 ? -0.147 8.793 18.198 1.00 84.50 86 GLN A C 1
ATOM 675 O O . GLN A 1 86 ? 0.596 9.423 17.446 1.00 84.50 86 GLN A O 1
ATOM 680 N N . GLY A 1 87 ? -0.946 9.413 19.076 1.00 84.44 87 GLY A N 1
ATOM 681 C CA . GLY A 1 87 ? -0.995 10.868 19.250 1.00 84.44 87 GLY A C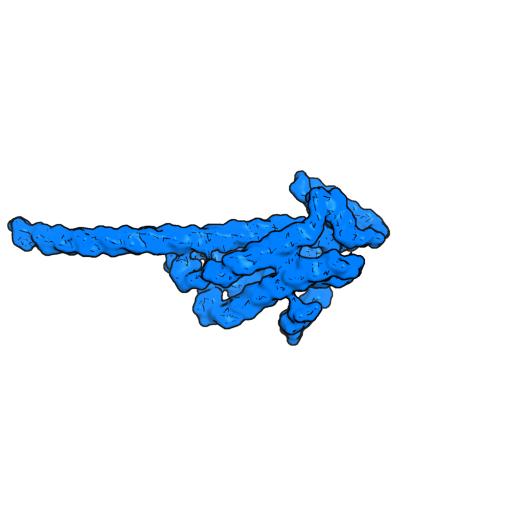A 1
ATOM 682 C C . GLY A 1 87 ? -1.499 11.631 18.019 1.00 84.44 87 GLY A C 1
ATOM 683 O O . GLY A 1 87 ? -1.256 12.831 17.900 1.00 84.44 87 GLY A O 1
ATOM 684 N N . ARG A 1 88 ? -2.162 10.947 17.076 1.00 90.00 88 ARG A N 1
ATOM 685 C CA . ARG A 1 88 ? -2.718 11.535 15.850 1.00 90.00 88 ARG A CA 1
ATOM 686 C C . ARG A 1 88 ? -3.914 10.745 15.337 1.00 90.00 88 ARG A C 1
ATOM 688 O O . ARG A 1 88 ? -4.068 9.570 15.650 1.00 90.00 88 ARG A O 1
ATOM 695 N N . GLU A 1 89 ? -4.738 11.368 14.503 1.00 91.81 89 GLU A N 1
ATOM 696 C CA . GLU A 1 89 ? -5.912 10.710 13.929 1.00 91.81 89 GLU A CA 1
ATOM 697 C C . GLU A 1 89 ? -5.537 9.728 12.810 1.00 91.81 89 GLU A C 1
ATOM 699 O O . GLU A 1 89 ? -4.755 10.050 11.910 1.00 91.81 89 GLU A O 1
ATOM 704 N N . ALA A 1 90 ? -6.173 8.553 12.807 1.00 92.75 90 ALA A N 1
ATOM 705 C CA . ALA A 1 90 ? -5.979 7.522 11.783 1.00 92.75 90 ALA A CA 1
ATOM 706 C C . ALA A 1 90 ? -6.258 8.024 10.357 1.00 92.75 90 ALA A C 1
ATOM 708 O O . ALA A 1 90 ? -5.614 7.582 9.403 1.00 92.75 90 ALA A O 1
ATOM 709 N N . ILE A 1 91 ? -7.189 8.973 10.202 1.00 94.50 91 ILE A N 1
ATOM 710 C CA . ILE A 1 91 ? -7.553 9.533 8.895 1.00 94.50 91 ILE A CA 1
ATOM 711 C C . ILE A 1 91 ? -6.383 10.252 8.222 1.00 94.50 91 ILE A C 1
ATOM 713 O O . ILE A 1 91 ? -6.274 10.224 6.995 1.00 94.50 91 ILE A O 1
ATOM 717 N N . GLN A 1 92 ? -5.473 10.841 9.003 1.00 94.38 92 GLN A N 1
ATOM 718 C CA . GLN A 1 92 ? -4.292 11.506 8.462 1.00 94.38 92 GLN A CA 1
ATOM 719 C C . GLN A 1 92 ? -3.342 10.483 7.836 1.00 94.38 92 GLN A C 1
ATOM 721 O O . GLN A 1 92 ? -2.949 10.632 6.683 1.00 94.38 92 GLN A O 1
ATOM 726 N N . ASP A 1 93 ? -3.044 9.396 8.552 1.00 94.25 93 ASP A N 1
ATOM 727 C CA . ASP A 1 93 ? -2.167 8.338 8.045 1.00 94.25 93 ASP A CA 1
ATOM 728 C C . ASP A 1 93 ? -2.777 7.599 6.850 1.00 94.25 93 ASP A C 1
ATOM 730 O O . ASP A 1 93 ? -2.075 7.335 5.872 1.00 94.25 93 ASP A O 1
ATOM 734 N N . ALA A 1 94 ? -4.087 7.333 6.872 1.00 95.38 94 ALA A N 1
ATOM 735 C CA . ALA A 1 94 ? -4.792 6.742 5.735 1.00 95.38 94 ALA A C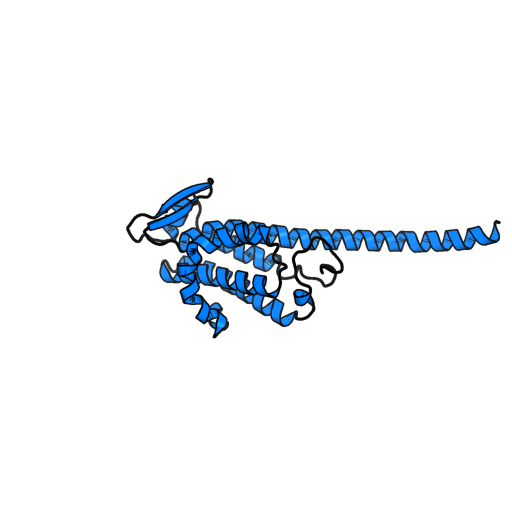A 1
ATOM 736 C C . ALA A 1 94 ? -4.752 7.650 4.492 1.00 95.38 94 ALA A C 1
ATOM 738 O O . ALA A 1 94 ? -4.517 7.175 3.379 1.00 95.38 94 ALA A O 1
ATOM 739 N N . THR A 1 95 ? -4.932 8.961 4.681 1.00 96.44 95 THR A N 1
ATOM 740 C CA . THR A 1 95 ? -4.852 9.949 3.595 1.00 96.44 95 THR A CA 1
ATOM 741 C C . THR A 1 95 ? -3.443 10.018 3.020 1.00 96.44 95 THR A C 1
ATOM 743 O O . THR A 1 95 ? -3.273 9.939 1.806 1.00 96.44 95 THR A O 1
ATOM 746 N N . GLU A 1 96 ? -2.421 10.099 3.872 1.00 96.31 96 GLU A N 1
ATOM 747 C CA . GLU A 1 96 ? -1.027 10.159 3.431 1.00 96.31 96 GLU A CA 1
ATOM 748 C C . GLU A 1 96 ? -0.618 8.899 2.646 1.00 96.31 96 GLU A C 1
ATOM 750 O O . GLU A 1 96 ? 0.075 9.012 1.637 1.00 96.31 96 GLU A O 1
ATOM 755 N N . VAL A 1 97 ? -1.077 7.704 3.044 1.00 95.44 97 VAL A N 1
ATOM 756 C CA . VAL A 1 97 ? -0.847 6.467 2.272 1.00 95.44 97 VAL A CA 1
ATOM 757 C C . VAL A 1 97 ? -1.488 6.545 0.886 1.00 95.44 97 VAL A C 1
ATOM 759 O O . VAL A 1 97 ? -0.824 6.242 -0.107 1.00 95.44 97 VAL A O 1
ATOM 762 N N . ALA A 1 98 ? -2.754 6.961 0.801 1.00 96.62 98 ALA A N 1
ATOM 763 C CA . ALA A 1 98 ? -3.465 7.052 -0.472 1.00 96.62 98 ALA A CA 1
ATOM 764 C C . ALA A 1 98 ? -2.800 8.049 -1.434 1.00 96.62 98 ALA A C 1
ATOM 766 O O . ALA A 1 98 ? -2.647 7.761 -2.623 1.00 96.62 98 ALA A O 1
ATOM 767 N N . GLU A 1 99 ? -2.354 9.199 -0.926 1.00 96.94 99 GLU A N 1
ATOM 768 C CA . GLU A 1 99 ? -1.689 10.210 -1.748 1.00 96.94 99 GLU A CA 1
ATOM 769 C C . GLU A 1 99 ? -0.282 9.785 -2.183 1.00 96.94 99 GLU A C 1
ATOM 771 O O . GLU A 1 99 ? 0.069 9.970 -3.348 1.00 96.94 99 GLU A O 1
ATOM 776 N N . LEU A 1 100 ? 0.493 9.117 -1.320 1.00 97.12 100 LEU A N 1
ATOM 777 C CA . LEU A 1 100 ? 1.789 8.545 -1.707 1.00 97.12 100 LEU A CA 1
ATOM 778 C C . LEU A 1 100 ? 1.633 7.483 -2.807 1.00 97.12 100 LEU A C 1
ATOM 780 O O . LEU A 1 100 ? 2.384 7.503 -3.785 1.00 97.12 100 LEU A O 1
ATOM 784 N N . LEU A 1 101 ? 0.630 6.5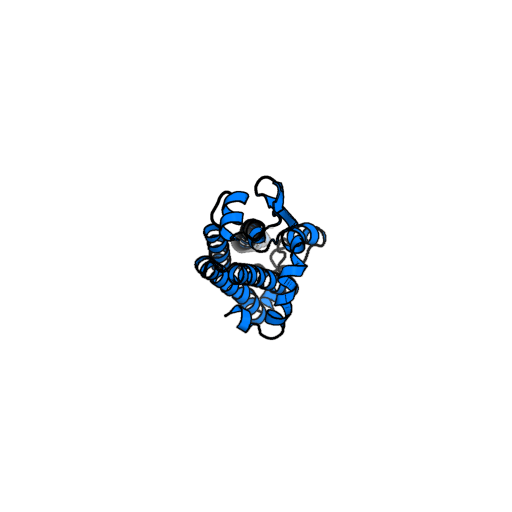99 -2.709 1.00 96.19 101 LEU A N 1
ATOM 785 C CA . LEU A 1 101 ? 0.322 5.625 -3.764 1.00 96.19 101 LEU A CA 1
ATOM 786 C C . LEU A 1 101 ? -0.047 6.313 -5.085 1.00 96.19 101 LEU A C 1
ATOM 788 O O . LEU A 1 101 ? 0.397 5.879 -6.150 1.00 96.19 101 LEU A O 1
ATOM 792 N N . LYS A 1 102 ? -0.842 7.385 -5.050 1.00 96.12 102 LYS A N 1
ATOM 793 C CA . LYS A 1 102 ? -1.210 8.137 -6.261 1.00 96.12 102 LYS A CA 1
ATOM 794 C C . LYS A 1 102 ? -0.014 8.870 -6.862 1.00 96.12 102 LYS A C 1
ATOM 796 O O . LYS A 1 102 ? 0.126 8.871 -8.083 1.00 96.12 102 LYS A O 1
ATOM 801 N N . GLN A 1 103 ? 0.853 9.439 -6.026 1.00 95.06 103 GLN A N 1
ATOM 802 C CA . GLN A 1 103 ? 2.037 10.186 -6.446 1.00 95.06 103 GLN A CA 1
ATOM 803 C C . GLN A 1 103 ? 3.003 9.315 -7.253 1.00 95.06 103 GLN A C 1
ATOM 805 O O . GLN A 1 103 ? 3.443 9.717 -8.327 1.00 95.06 103 GLN A O 1
ATOM 810 N N . VAL A 1 104 ? 3.316 8.110 -6.766 1.00 95.75 104 VAL A N 1
ATOM 811 C CA . VAL A 1 104 ? 4.337 7.248 -7.394 1.00 95.75 104 VAL A CA 1
ATOM 812 C C . VAL A 1 104 ? 3.767 6.221 -8.374 1.00 95.75 104 VAL A C 1
ATOM 814 O O . VAL A 1 104 ? 4.486 5.331 -8.833 1.00 95.75 104 VAL A O 1
AT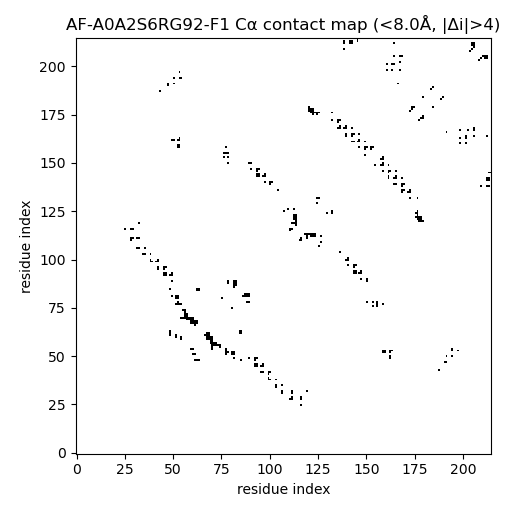OM 817 N N . LYS A 1 105 ? 2.488 6.355 -8.752 1.00 94.19 105 LYS A N 1
ATOM 818 C CA . LYS A 1 105 ? 1.815 5.426 -9.676 1.00 94.19 105 LYS A CA 1
ATOM 819 C C . LYS A 1 105 ? 2.477 5.371 -11.059 1.00 94.19 105 LYS A C 1
ATOM 821 O O . LYS A 1 105 ? 2.486 4.315 -11.680 1.00 94.19 105 LYS A O 1
ATOM 826 N N . ASP A 1 106 ? 3.062 6.486 -11.504 1.00 92.12 106 ASP A N 1
ATOM 827 C CA . ASP A 1 106 ? 3.668 6.635 -12.835 1.00 92.12 106 ASP A CA 1
ATOM 828 C C . ASP A 1 106 ? 5.212 6.583 -12.795 1.00 92.12 106 ASP A C 1
ATOM 830 O O . ASP A 1 106 ? 5.879 6.742 -13.814 1.00 92.12 106 ASP A O 1
ATOM 834 N N . PHE A 1 107 ? 5.812 6.283 -11.635 1.00 94.25 107 PHE A N 1
ATOM 835 C CA . PHE A 1 107 ? 7.269 6.251 -11.424 1.00 94.25 107 PHE A CA 1
ATOM 836 C C . PHE A 1 107 ? 7.897 4.905 -11.840 1.00 94.25 107 PHE A C 1
ATOM 838 O O . PHE A 1 107 ? 8.811 4.379 -11.197 1.00 94.25 107 PHE A O 1
ATOM 845 N N . TRP A 1 108 ? 7.403 4.315 -12.932 1.00 94.38 108 TRP A N 1
ATOM 846 C CA . TRP A 1 108 ? 7.820 2.996 -13.431 1.00 94.38 108 TRP A CA 1
ATOM 847 C C . TRP A 1 108 ? 8.282 2.987 -14.902 1.00 94.38 108 TRP A C 1
ATOM 849 O O . TRP A 1 108 ? 7.980 2.029 -15.618 1.00 94.38 108 TRP A O 1
ATOM 859 N N . PRO A 1 109 ? 9.038 3.990 -15.396 1.00 93.19 109 PRO A N 1
ATOM 860 C CA . PRO A 1 109 ? 9.490 3.998 -16.786 1.00 93.19 109 PRO A CA 1
ATOM 861 C C . PRO A 1 109 ? 10.483 2.856 -17.064 1.00 93.19 109 PRO A C 1
ATOM 863 O O . PRO A 1 109 ? 11.171 2.372 -16.159 1.00 93.19 109 PRO A O 1
ATOM 866 N N . ALA A 1 110 ? 10.561 2.405 -18.320 1.00 89.31 110 ALA A N 1
ATOM 867 C CA . ALA A 1 110 ? 11.335 1.221 -18.727 1.00 89.31 110 ALA A CA 1
ATOM 868 C C . ALA A 1 110 ? 12.829 1.294 -18.351 1.00 89.31 110 ALA A C 1
ATOM 870 O O . ALA A 1 110 ? 13.440 0.291 -17.980 1.00 89.31 110 ALA A O 1
ATOM 871 N N . ASN A 1 111 ? 13.398 2.498 -18.373 1.00 89.81 111 ASN A N 1
ATOM 872 C CA . ASN A 1 111 ? 14.787 2.795 -18.025 1.00 89.81 111 ASN A CA 1
ATOM 873 C C . ASN A 1 111 ? 15.077 2.782 -16.505 1.00 89.81 111 ASN A C 1
ATOM 875 O O . ASN A 1 111 ? 16.218 2.982 -16.099 1.00 89.81 111 ASN A O 1
ATOM 879 N N . THR A 1 112 ? 14.086 2.467 -15.662 1.00 90.94 112 THR A N 1
ATOM 880 C CA . THR A 1 112 ? 14.254 2.251 -14.208 1.00 90.94 112 THR A CA 1
ATOM 881 C C . THR A 1 112 ? 14.276 0.771 -13.815 1.00 90.94 112 THR A C 1
ATOM 883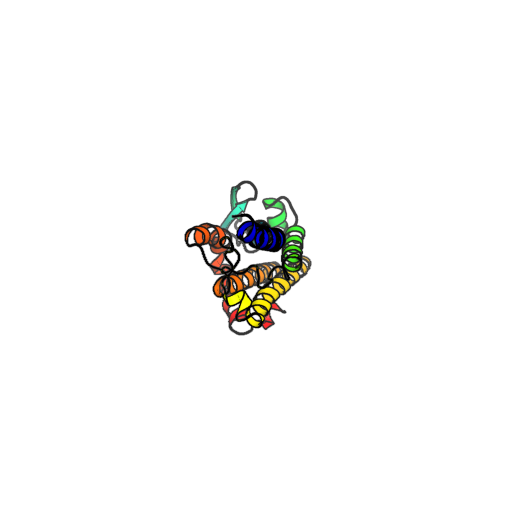 O O . THR A 1 112 ? 14.125 0.428 -12.636 1.00 90.94 112 THR A O 1
ATOM 886 N N . SER A 1 113 ? 14.446 -0.122 -14.797 1.00 89.56 113 SER A N 1
ATOM 887 C CA . SER A 1 113 ? 14.539 -1.564 -14.568 1.00 89.56 113 SER A CA 1
ATOM 888 C C . SER A 1 113 ? 15.866 -2.001 -13.974 1.00 89.56 113 SER A C 1
ATOM 890 O O . SER A 1 113 ? 16.853 -1.273 -14.000 1.00 89.56 113 SER A O 1
ATOM 892 N N . THR A 1 114 ? 15.925 -3.234 -13.470 1.00 80.88 114 THR A N 1
ATOM 893 C CA . THR A 1 114 ? 17.162 -3.801 -12.909 1.00 80.88 114 THR A CA 1
ATOM 894 C C . THR A 1 114 ? 18.277 -3.952 -13.938 1.00 80.88 114 THR A C 1
ATOM 896 O O . THR A 1 114 ? 19.438 -4.049 -13.553 1.00 80.88 114 THR A O 1
ATOM 899 N N . ALA A 1 115 ? 17.936 -3.981 -15.232 1.00 81.31 115 ALA A N 1
ATOM 900 C CA . ALA A 1 115 ? 18.914 -3.965 -16.315 1.00 81.31 115 ALA A CA 1
ATOM 901 C C . ALA A 1 115 ? 19.592 -2.589 -16.456 1.00 81.31 115 ALA A C 1
ATOM 903 O O . ALA A 1 115 ? 20.741 -2.513 -16.882 1.00 81.31 115 ALA A O 1
ATOM 904 N N . HIS A 1 116 ? 18.903 -1.514 -16.060 1.00 80.81 116 HIS A N 1
ATOM 905 C CA . HIS A 1 116 ? 19.375 -0.136 -16.187 1.00 80.81 116 HIS A CA 1
ATOM 906 C C . HIS A 1 116 ? 19.893 0.439 -14.859 1.00 80.81 116 HIS A C 1
ATOM 908 O O . HIS A 1 116 ? 20.906 1.137 -14.845 1.00 80.81 116 HIS A O 1
ATOM 914 N N . ILE A 1 117 ? 19.251 0.104 -13.733 1.00 82.75 117 ILE A N 1
ATOM 915 C CA . ILE A 1 117 ? 19.514 0.664 -12.401 1.00 82.75 117 ILE A CA 1
ATOM 916 C C . ILE A 1 117 ? 19.737 -0.464 -11.383 1.00 82.75 117 ILE A C 1
ATOM 918 O O . ILE A 1 117 ? 18.801 -1.106 -10.907 1.00 82.75 117 ILE A O 1
ATOM 922 N N . LYS A 1 118 ? 21.000 -0.693 -11.000 1.00 74.25 118 LYS A N 1
ATOM 923 C CA . LYS A 1 118 ? 21.418 -1.820 -10.134 1.00 74.25 118 LYS A CA 1
ATOM 924 C C . LYS A 1 118 ? 20.879 -1.775 -8.693 1.00 74.25 118 LYS A C 1
ATOM 926 O O . LYS A 1 118 ? 20.934 -2.790 -8.003 1.00 74.25 118 LYS A O 1
ATOM 931 N N . HIS A 1 119 ? 20.361 -0.635 -8.231 1.00 80.44 119 HIS A N 1
ATOM 932 C CA . HIS A 1 119 ? 19.878 -0.446 -6.854 1.00 80.44 119 HIS A CA 1
ATOM 933 C C . HIS A 1 119 ? 18.362 -0.635 -6.687 1.00 80.44 119 HIS A C 1
ATOM 935 O O . HIS A 1 119 ? 17.855 -0.581 -5.566 1.00 80.44 119 HIS A O 1
ATOM 941 N N . THR A 1 120 ? 17.620 -0.890 -7.769 1.00 88.12 120 THR A N 1
ATOM 942 C CA . THR A 1 120 ? 16.179 -1.127 -7.659 1.00 88.12 120 THR A CA 1
ATOM 943 C C . THR A 1 120 ? 15.861 -2.546 -7.176 1.00 88.12 120 THR A C 1
ATOM 945 O O . THR A 1 120 ? 16.524 -3.517 -7.546 1.00 88.12 120 THR A O 1
ATOM 948 N N . SER A 1 121 ? 14.820 -2.671 -6.350 1.00 88.00 121 SER A N 1
ATOM 949 C CA . SER A 1 121 ? 14.255 -3.949 -5.898 1.00 88.00 121 SER A CA 1
ATOM 950 C C . SER A 1 121 ? 13.049 -4.389 -6.730 1.00 88.00 121 SER A C 1
ATOM 952 O O . SER A 1 121 ? 12.455 -5.412 -6.427 1.00 88.00 121 SER A O 1
ATOM 954 N N . ALA A 1 122 ? 12.665 -3.651 -7.770 1.00 91.38 122 ALA A N 1
ATOM 955 C CA . ALA A 1 122 ? 11.602 -4.068 -8.678 1.00 91.38 122 ALA A CA 1
ATOM 956 C C . ALA A 1 122 ? 12.045 -5.283 -9.512 1.00 91.38 122 ALA A C 1
ATOM 958 O O . ALA A 1 122 ? 13.167 -5.314 -10.017 1.00 91.38 122 ALA A O 1
ATOM 959 N N . GLU A 1 123 ? 11.181 -6.282 -9.667 1.00 90.94 123 GLU A N 1
ATOM 960 C CA . GLU A 1 123 ? 11.418 -7.386 -10.598 1.00 90.94 123 GLU A CA 1
ATOM 961 C C . GLU A 1 123 ? 11.255 -6.922 -12.042 1.00 90.94 123 GLU A C 1
ATOM 963 O O . GLU A 1 123 ? 10.445 -6.046 -12.341 1.00 90.94 123 GLU A O 1
ATOM 968 N N . THR A 1 124 ? 11.966 -7.564 -12.973 1.00 90.44 124 THR A N 1
ATOM 969 C CA . THR A 1 124 ? 11.819 -7.269 -14.410 1.00 90.44 124 THR A CA 1
ATOM 970 C C . THR A 1 124 ? 10.374 -7.470 -14.894 1.00 90.44 124 THR A C 1
ATOM 972 O O . THR A 1 124 ? 9.941 -6.812 -15.838 1.00 90.44 124 THR A O 1
ATOM 975 N N . LEU A 1 125 ? 9.597 -8.307 -14.195 1.00 91.50 125 LEU A N 1
ATOM 976 C CA . LEU A 1 125 ? 8.174 -8.539 -14.447 1.00 91.50 125 LEU A CA 1
ATOM 977 C C . LEU A 1 125 ? 7.320 -7.265 -14.433 1.00 91.50 125 LEU A C 1
ATOM 979 O O . LEU A 1 125 ? 6.332 -7.226 -15.160 1.00 91.50 125 LEU A O 1
ATOM 983 N N . VAL A 1 126 ? 7.713 -6.213 -13.701 1.00 95.06 126 VAL A N 1
ATOM 984 C CA . VAL A 1 126 ? 7.021 -4.908 -13.734 1.00 95.06 126 VAL A CA 1
ATOM 985 C C . VAL A 1 126 ? 6.864 -4.395 -15.169 1.00 95.06 126 VAL A C 1
ATOM 987 O O . VAL A 1 126 ? 5.805 -3.890 -15.533 1.00 95.06 126 VAL A O 1
ATOM 990 N N . TRP A 1 127 ? 7.896 -4.573 -15.998 1.00 95.00 127 TRP A N 1
ATOM 991 C CA . TRP A 1 127 ? 7.920 -4.093 -17.381 1.00 95.00 127 TRP A CA 1
ATOM 992 C C . TRP A 1 127 ? 7.537 -5.163 -18.408 1.00 95.00 127 TRP A C 1
ATOM 994 O O . TRP A 1 127 ? 7.128 -4.812 -19.509 1.00 95.00 127 TRP A O 1
ATOM 1004 N N . LEU A 1 128 ? 7.653 -6.453 -18.070 1.00 94.31 128 LEU A N 1
ATOM 1005 C CA . LEU A 1 128 ? 7.290 -7.550 -18.982 1.00 94.31 128 LEU A CA 1
ATOM 1006 C C . LEU A 1 128 ? 5.787 -7.846 -19.000 1.00 94.31 128 LEU A C 1
ATOM 1008 O O . LEU A 1 128 ? 5.262 -8.263 -20.027 1.00 94.31 128 LEU A O 1
ATOM 1012 N N . ILE A 1 129 ? 5.096 -7.638 -17.877 1.00 95.56 129 ILE A N 1
ATOM 1013 C CA . ILE A 1 129 ? 3.647 -7.851 -17.745 1.00 95.56 129 ILE A CA 1
ATOM 1014 C C . ILE A 1 129 ? 2.969 -6.608 -17.132 1.00 95.56 129 ILE A C 1
ATOM 1016 O O . ILE A 1 129 ? 2.348 -6.693 -16.066 1.00 95.56 129 ILE A O 1
ATOM 1020 N N . PRO A 1 130 ? 3.064 -5.437 -17.798 1.00 94.44 130 PRO A N 1
ATOM 1021 C CA . PRO A 1 130 ? 2.681 -4.143 -17.226 1.00 94.44 130 PRO A CA 1
ATOM 1022 C C . PRO A 1 130 ? 1.198 -4.062 -16.847 1.00 94.44 130 PRO A C 1
ATOM 1024 O O . PRO A 1 130 ? 0.853 -3.422 -15.857 1.00 94.44 130 PRO A O 1
ATOM 1027 N N . ASP A 1 131 ? 0.316 -4.767 -17.558 1.00 94.75 131 ASP A N 1
ATOM 1028 C CA . ASP A 1 131 ? -1.109 -4.815 -17.215 1.00 94.75 131 ASP A CA 1
ATOM 1029 C C . ASP A 1 131 ? -1.368 -5.544 -15.894 1.00 94.75 131 ASP A C 1
ATOM 1031 O O . ASP A 1 131 ? -2.235 -5.142 -15.116 1.00 94.75 131 ASP A O 1
ATOM 1035 N N . ALA A 1 132 ? -0.621 -6.615 -15.613 1.00 92.00 132 ALA A N 1
ATOM 1036 C CA . ALA A 1 132 ? -0.727 -7.325 -14.343 1.00 92.00 132 ALA A CA 1
ATOM 1037 C C . ALA A 1 132 ? -0.186 -6.467 -13.194 1.00 92.00 132 ALA A C 1
ATOM 1039 O O . ALA A 1 132 ? -0.844 -6.359 -12.157 1.00 92.00 132 ALA A O 1
ATOM 1040 N N . PHE A 1 133 ? 0.953 -5.804 -13.413 1.00 95.38 133 PHE A N 1
ATOM 1041 C CA . PHE A 1 133 ? 1.518 -4.854 -12.458 1.00 95.38 133 PHE A CA 1
ATOM 1042 C C . PHE A 1 133 ? 0.537 -3.719 -12.149 1.00 95.38 133 PHE A C 1
ATOM 1044 O O . PHE A 1 133 ? 0.197 -3.496 -10.988 1.00 95.38 133 PHE A O 1
ATOM 1051 N N . LYS A 1 134 ? -0.004 -3.069 -13.187 1.00 95.31 134 LYS A N 1
ATOM 1052 C CA . LYS A 1 134 ? -0.983 -1.988 -13.052 1.00 95.31 134 LYS A CA 1
ATOM 1053 C C . LYS A 1 134 ? -2.210 -2.429 -12.261 1.00 95.31 134 LYS A C 1
ATOM 1055 O O . LYS A 1 134 ? -2.659 -1.685 -11.397 1.00 95.31 134 LYS A O 1
ATOM 1060 N N . ARG A 1 135 ? -2.744 -3.631 -12.509 1.00 92.62 135 ARG A N 1
ATOM 1061 C CA . ARG A 1 135 ? -3.874 -4.160 -11.726 1.00 92.62 135 ARG A CA 1
ATOM 1062 C C . ARG A 1 135 ? -3.527 -4.285 -10.242 1.00 92.62 135 ARG A C 1
ATOM 1064 O O . ARG A 1 135 ? -4.263 -3.758 -9.420 1.00 92.62 135 ARG A O 1
ATOM 1071 N N . TYR A 1 136 ? -2.404 -4.921 -9.904 1.00 89.69 136 TYR A N 1
ATOM 1072 C CA . TYR A 1 136 ? -2.026 -5.153 -8.502 1.00 89.69 136 TYR A CA 1
ATOM 1073 C C . TYR A 1 136 ? -1.692 -3.843 -7.779 1.00 89.69 136 TYR A C 1
ATOM 1075 O O . TYR A 1 136 ? -2.010 -3.687 -6.603 1.00 89.69 136 TYR A O 1
ATOM 1083 N N . TYR A 1 137 ? -1.087 -2.886 -8.485 1.00 95.06 137 TYR A N 1
ATOM 1084 C CA . TYR A 1 137 ? -0.840 -1.548 -7.961 1.00 95.06 137 TYR A CA 1
ATOM 1085 C C . TYR A 1 137 ? -2.153 -0.803 -7.689 1.00 95.06 137 TYR A C 1
ATOM 1087 O O . TYR A 1 137 ? -2.347 -0.245 -6.611 1.00 95.06 137 TYR A O 1
ATOM 1095 N N . MET A 1 138 ? -3.080 -0.817 -8.651 1.00 95.00 138 MET A N 1
ATOM 1096 C CA . MET A 1 138 ? -4.366 -0.131 -8.515 1.00 95.00 138 MET A CA 1
ATOM 1097 C C . MET A 1 138 ? -5.258 -0.748 -7.438 1.00 95.00 138 MET A C 1
ATOM 1099 O O . MET A 1 138 ? -5.994 -0.007 -6.795 1.00 95.00 138 MET A O 1
ATOM 1103 N N . ASP A 1 139 ? -5.169 -2.056 -7.191 1.00 90.50 139 ASP A N 1
ATOM 1104 C CA . ASP A 1 139 ? -5.844 -2.697 -6.059 1.00 90.50 139 ASP A CA 1
ATOM 1105 C C . ASP A 1 139 ? -5.404 -2.062 -4.721 1.00 90.50 139 ASP A C 1
ATOM 1107 O O . ASP A 1 139 ? -6.248 -1.753 -3.882 1.00 90.50 139 ASP A O 1
ATOM 1111 N N . ALA A 1 140 ? -4.110 -1.758 -4.549 1.00 92.19 140 ALA A N 1
ATOM 1112 C CA . ALA A 1 140 ? -3.615 -1.060 -3.358 1.00 92.19 140 ALA A CA 1
ATOM 1113 C C . ALA A 1 140 ? -4.107 0.396 -3.276 1.00 92.19 140 ALA A C 1
ATOM 1115 O O . ALA A 1 140 ? -4.497 0.848 -2.199 1.00 92.19 140 ALA A O 1
ATOM 1116 N N . VAL A 1 141 ? -4.143 1.118 -4.406 1.00 95.38 141 VAL A N 1
ATOM 1117 C CA . VAL A 1 141 ? -4.703 2.484 -4.471 1.00 95.38 141 VAL A CA 1
ATOM 1118 C C . VAL A 1 141 ? -6.164 2.474 -4.018 1.00 95.38 141 VAL A C 1
ATOM 1120 O O . VAL A 1 141 ? -6.537 3.229 -3.122 1.00 95.38 141 VAL A O 1
ATOM 1123 N N . ILE A 1 142 ? -6.978 1.580 -4.579 1.00 94.44 142 ILE A N 1
ATOM 1124 C CA . ILE A 1 142 ? -8.404 1.470 -4.252 1.00 94.44 142 ILE A CA 1
ATOM 1125 C C . ILE A 1 142 ? -8.594 1.092 -2.782 1.00 94.44 142 ILE A C 1
ATOM 1127 O O . ILE A 1 142 ? -9.358 1.749 -2.080 1.00 94.44 142 ILE A O 1
ATOM 1131 N N . ALA A 1 143 ? -7.856 0.094 -2.286 1.00 92.75 143 ALA A N 1
ATOM 1132 C CA . ALA A 1 143 ? -7.922 -0.302 -0.884 1.00 92.75 143 ALA A CA 1
ATOM 1133 C C . ALA A 1 143 ? -7.592 0.867 0.063 1.00 92.75 143 ALA A C 1
ATOM 1135 O O . ALA A 1 143 ? -8.237 1.022 1.099 1.00 92.75 143 ALA A O 1
ATOM 1136 N N . SER A 1 144 ? -6.619 1.714 -0.296 1.00 95.12 144 SER A N 1
ATOM 1137 C CA . SER A 1 144 ? -6.240 2.872 0.524 1.00 95.12 144 SER A CA 1
ATOM 1138 C C . SER A 1 144 ? -7.320 3.959 0.565 1.00 95.12 144 SER A C 1
ATOM 1140 O O . SER A 1 144 ? -7.602 4.507 1.632 1.00 95.12 144 SER A O 1
ATOM 1142 N N . ASP A 1 145 ? -7.992 4.229 -0.559 1.00 94.88 145 ASP A N 1
ATOM 1143 C CA . ASP A 1 145 ? -9.124 5.159 -0.591 1.00 94.88 145 ASP A CA 1
ATOM 1144 C C . ASP A 1 145 ? -10.348 4.586 0.151 1.00 94.88 145 ASP A C 1
ATOM 1146 O O . ASP A 1 145 ? -11.079 5.347 0.790 1.00 94.88 145 ASP A O 1
ATOM 1150 N N . ASN A 1 146 ? -10.547 3.264 0.134 1.00 93.94 146 ASN A N 1
ATOM 1151 C CA . ASN A 1 146 ? -11.599 2.596 0.905 1.00 93.94 146 ASN A CA 1
ATOM 1152 C C . ASN A 1 146 ? -11.329 2.655 2.411 1.00 93.94 146 ASN A C 1
ATOM 1154 O O . ASN A 1 146 ? -12.244 2.941 3.179 1.00 93.94 146 ASN A O 1
ATOM 1158 N N . LEU A 1 147 ? -10.075 2.489 2.847 1.00 93.50 147 LEU A N 1
ATOM 1159 C CA . LEU A 1 147 ? -9.696 2.706 4.246 1.00 93.50 147 LEU A CA 1
ATOM 1160 C C . LEU A 1 147 ? -10.047 4.124 4.704 1.00 93.50 147 LEU A C 1
ATOM 1162 O O . LEU A 1 147 ? -10.699 4.286 5.736 1.00 93.50 147 LEU A O 1
ATOM 1166 N N . LYS A 1 148 ? -9.695 5.139 3.911 1.00 92.88 148 LYS A N 1
ATOM 1167 C CA . LYS A 1 148 ? -10.039 6.537 4.205 1.00 92.88 148 LYS A CA 1
ATOM 1168 C C . LYS A 1 148 ? -11.549 6.730 4.389 1.00 92.88 148 LYS A C 1
ATOM 1170 O O . LYS A 1 148 ? -11.963 7.396 5.330 1.00 92.88 148 LYS A O 1
ATOM 1175 N N . GLN A 1 149 ? -12.368 6.120 3.531 1.00 91.94 149 GLN A N 1
ATOM 1176 C CA . GLN A 1 149 ? -13.831 6.173 3.649 1.00 91.94 149 GLN A CA 1
ATOM 1177 C C . GLN A 1 149 ? -14.345 5.399 4.870 1.00 91.94 149 GLN A C 1
ATOM 1179 O O . GLN A 1 149 ? -15.222 5.882 5.581 1.00 91.94 149 GLN A O 1
ATOM 1184 N N . SER A 1 150 ? -13.775 4.226 5.158 1.00 92.75 150 SER A N 1
ATOM 1185 C CA . SER A 1 150 ? -14.188 3.382 6.286 1.00 92.75 150 SER A CA 1
ATOM 1186 C C . SER A 1 150 ? -14.000 4.064 7.639 1.00 92.75 150 SER A C 1
ATOM 1188 O O . SER A 1 150 ? -14.796 3.848 8.551 1.00 92.75 150 SER A O 1
ATOM 1190 N N . LEU A 1 151 ? -12.995 4.934 7.760 1.00 91.31 151 LEU A N 1
ATOM 1191 C CA . LEU A 1 151 ? -12.735 5.694 8.979 1.00 91.31 151 LEU A CA 1
ATOM 1192 C C . LEU A 1 151 ? -13.852 6.698 9.301 1.00 91.31 151 LEU A C 1
ATOM 1194 O O . LEU A 1 151 ? -13.984 7.078 10.457 1.00 91.31 151 LEU A O 1
ATOM 1198 N N . ALA A 1 152 ? -14.697 7.061 8.328 1.00 84.56 152 ALA A N 1
ATOM 1199 C CA . ALA A 1 152 ? -15.892 7.873 8.559 1.00 84.56 152 ALA A CA 1
ATOM 1200 C C . ALA A 1 152 ? -17.111 7.056 9.033 1.00 84.56 152 ALA A C 1
ATOM 1202 O O . ALA A 1 152 ? -18.105 7.638 9.451 1.00 84.56 152 ALA A O 1
ATOM 1203 N N . SER A 1 153 ? -17.067 5.719 8.948 1.00 77.81 153 SER A N 1
ATOM 1204 C CA . SER A 1 153 ? -18.215 4.853 9.264 1.00 77.81 153 SER A CA 1
ATOM 1205 C C . SER A 1 153 ? -18.383 4.537 10.753 1.00 77.81 153 SER A C 1
ATOM 1207 O O . SER A 1 153 ? -19.383 3.935 11.123 1.00 77.81 153 SER A O 1
ATOM 1209 N N . GLU A 1 154 ? -17.388 4.857 11.589 1.00 73.50 154 GLU A N 1
ATOM 1210 C CA . GLU A 1 154 ? -17.307 4.493 13.018 1.00 73.50 154 GLU A CA 1
ATOM 1211 C C . GLU A 1 154 ? -17.506 2.988 13.328 1.00 73.50 154 GLU A C 1
ATOM 1213 O O . GLU A 1 154 ? -17.564 2.581 14.486 1.00 73.50 154 GLU A O 1
ATOM 1218 N N . HIS A 1 155 ? -17.535 2.108 12.324 1.00 87.88 155 HIS A N 1
ATOM 1219 C CA . HIS A 1 155 ? -17.701 0.671 12.517 1.00 87.88 155 HIS A CA 1
ATOM 1220 C C . HIS A 1 155 ? -16.346 -0.040 12.572 1.00 87.88 155 HIS A C 1
ATOM 1222 O O . HIS A 1 155 ? -15.703 -0.243 11.539 1.00 87.88 155 HIS A O 1
ATOM 1228 N N . ASN A 1 156 ? -15.952 -0.490 13.769 1.00 87.50 156 ASN A N 1
ATOM 1229 C CA . ASN A 1 156 ? -14.677 -1.174 14.024 1.00 87.50 156 ASN A CA 1
ATOM 1230 C C . ASN A 1 156 ? -14.363 -2.285 13.008 1.00 87.50 156 ASN A C 1
ATOM 1232 O O . ASN A 1 156 ? -13.285 -2.287 12.424 1.00 87.50 156 ASN A O 1
ATOM 1236 N N . GLU A 1 157 ? -15.294 -3.205 12.735 1.00 87.19 157 GLU A N 1
ATOM 1237 C CA . GLU A 1 157 ? -15.046 -4.302 11.781 1.00 87.19 157 GLU A CA 1
ATOM 1238 C C . GLU A 1 157 ? -14.843 -3.810 10.339 1.00 87.19 157 GLU A C 1
ATOM 1240 O O . GLU A 1 157 ? -14.012 -4.352 9.610 1.00 87.19 157 GLU A O 1
ATOM 1245 N N . THR A 1 158 ? -15.521 -2.733 9.935 1.00 89.56 158 THR A N 1
ATOM 1246 C CA . THR A 1 158 ? -15.346 -2.132 8.602 1.00 89.56 158 THR A CA 1
ATOM 1247 C C . THR A 1 158 ? -13.970 -1.479 8.476 1.00 89.56 158 THR A C 1
ATOM 1249 O O . THR A 1 158 ? -13.286 -1.654 7.463 1.00 89.56 158 THR A O 1
ATOM 1252 N N . ILE A 1 159 ? -13.529 -0.779 9.525 1.00 90.69 159 ILE A N 1
ATOM 1253 C CA . ILE A 1 159 ? -12.188 -0.188 9.606 1.00 90.69 159 ILE A CA 1
ATOM 1254 C C . ILE A 1 159 ? -11.131 -1.296 9.564 1.00 90.69 159 ILE A C 1
ATOM 1256 O O . ILE A 1 159 ? -10.211 -1.247 8.746 1.00 90.69 159 ILE A O 1
ATOM 1260 N N . ARG A 1 160 ? -11.295 -2.340 10.386 1.00 88.12 160 ARG A N 1
ATOM 1261 C CA . ARG A 1 160 ? -10.385 -3.492 10.447 1.00 88.12 160 ARG A CA 1
ATOM 1262 C C . ARG A 1 160 ? -10.248 -4.179 9.099 1.00 88.12 160 ARG A C 1
ATOM 1264 O O . ARG A 1 160 ? -9.129 -4.354 8.615 1.00 88.12 160 ARG A O 1
ATOM 1271 N N . ARG A 1 161 ? -11.374 -4.519 8.464 1.00 87.50 161 ARG A N 1
ATOM 1272 C CA . ARG A 1 161 ? -11.384 -5.111 7.122 1.00 87.50 161 ARG A CA 1
ATOM 1273 C C . ARG A 1 161 ? -10.647 -4.212 6.135 1.00 87.50 161 ARG A C 1
ATOM 1275 O O . ARG A 1 161 ? -9.821 -4.708 5.376 1.00 87.50 161 ARG A O 1
ATOM 1282 N N . SER A 1 162 ? -10.889 -2.904 6.158 1.00 90.56 162 SER A N 1
ATOM 1283 C CA . SER A 1 162 ? -10.271 -1.977 5.204 1.00 90.56 162 SER A CA 1
ATOM 1284 C C . SER A 1 162 ? -8.754 -1.866 5.386 1.00 90.56 162 SER A C 1
ATOM 1286 O O . SER A 1 162 ? -8.020 -1.894 4.399 1.00 90.56 162 SER A O 1
ATOM 1288 N N . VAL A 1 163 ? -8.257 -1.850 6.628 1.00 89.69 163 VAL A N 1
ATOM 1289 C CA . VAL A 1 163 ? -6.813 -1.958 6.913 1.00 89.69 163 VAL A CA 1
ATOM 1290 C C . VAL A 1 163 ? -6.260 -3.287 6.388 1.00 89.69 163 VAL A C 1
ATOM 1292 O O . VAL A 1 163 ? -5.227 -3.301 5.713 1.00 89.69 163 VAL A O 1
ATOM 1295 N N . CYS A 1 164 ? -6.981 -4.393 6.614 1.00 85.69 164 CYS A N 1
ATOM 1296 C CA . CYS A 1 164 ? -6.643 -5.712 6.076 1.00 85.69 164 CYS A CA 1
ATOM 1297 C C . CYS A 1 164 ? -6.525 -5.728 4.540 1.00 85.69 164 CYS A C 1
ATOM 1299 O O . CYS A 1 164 ? -5.567 -6.289 3.999 1.00 85.69 164 CYS A O 1
ATOM 1301 N N . MET A 1 165 ? -7.443 -5.059 3.837 1.00 87.38 165 MET A N 1
ATOM 1302 C CA . MET A 1 165 ? -7.455 -4.977 2.372 1.00 87.38 165 MET A CA 1
ATOM 1303 C C . MET A 1 165 ? -6.255 -4.217 1.804 1.00 87.38 165 MET A C 1
ATOM 1305 O O . MET A 1 165 ? -5.672 -4.669 0.814 1.00 87.38 165 MET A O 1
ATOM 1309 N N . VAL A 1 166 ? -5.841 -3.108 2.429 1.00 89.69 166 VAL A N 1
ATOM 1310 C CA . VAL A 1 166 ? -4.620 -2.380 2.027 1.00 89.69 166 VAL A CA 1
ATOM 1311 C C . VAL A 1 166 ? -3.415 -3.307 2.136 1.00 89.69 166 VAL A C 1
ATOM 1313 O O . VAL A 1 166 ? -2.663 -3.502 1.179 1.00 89.69 166 VAL A O 1
ATOM 1316 N N . SER A 1 167 ? -3.322 -3.973 3.280 1.00 82.44 167 SER A N 1
ATOM 1317 C CA . SER A 1 167 ? -2.311 -4.969 3.616 1.00 82.44 167 SER A CA 1
ATOM 1318 C C . SER A 1 167 ? -2.052 -6.023 2.569 1.00 82.44 167 SER A C 1
ATOM 1320 O O . SER A 1 167 ? -0.957 -6.203 2.026 1.00 82.44 167 SER A O 1
ATOM 1322 N N . LEU A 1 168 ? -3.121 -6.760 2.315 1.00 80.94 168 LEU A N 1
ATOM 1323 C CA . LEU A 1 168 ? -3.112 -7.879 1.401 1.00 80.94 168 LEU A CA 1
ATOM 1324 C C . LEU A 1 168 ? -2.867 -7.411 -0.042 1.00 80.94 168 LEU A C 1
ATOM 1326 O O . LEU A 1 168 ? -2.182 -8.112 -0.787 1.00 80.94 168 LEU A O 1
ATOM 1330 N N . SER A 1 169 ? -3.334 -6.216 -0.422 1.00 86.50 169 SER A N 1
ATOM 1331 C CA . SER A 1 169 ? -3.060 -5.621 -1.739 1.00 86.50 169 SER A CA 1
ATOM 1332 C C . SER A 1 169 ? -1.575 -5.282 -1.916 1.00 86.50 169 SER A C 1
ATOM 1334 O O . SER A 1 169 ? -0.964 -5.679 -2.914 1.00 86.50 169 SER A O 1
ATOM 1336 N N . CYS A 1 170 ? -0.947 -4.646 -0.918 1.00 86.81 170 CYS A N 1
ATOM 1337 C CA . CYS A 1 170 ? 0.499 -4.404 -0.902 1.00 86.81 170 CYS A CA 1
ATOM 1338 C C . CYS A 1 170 ? 1.289 -5.721 -0.968 1.00 86.81 170 CYS A C 1
ATOM 1340 O O . CYS A 1 170 ? 2.213 -5.859 -1.773 1.00 86.81 170 CYS A O 1
ATOM 1342 N N . GLY A 1 171 ? 0.893 -6.717 -0.167 1.00 79.56 171 GLY A N 1
ATOM 1343 C CA . GLY A 1 171 ? 1.518 -8.040 -0.145 1.00 79.56 171 GLY A CA 1
ATOM 1344 C C . GLY A 1 171 ? 1.428 -8.763 -1.492 1.00 79.56 171 GLY A C 1
ATOM 1345 O O . GLY A 1 171 ? 2.430 -9.290 -1.978 1.00 79.56 171 GLY A O 1
ATOM 1346 N N . LYS A 1 172 ? 0.258 -8.730 -2.139 1.00 80.62 172 LYS A N 1
ATOM 1347 C CA . LYS A 1 172 ? 0.028 -9.325 -3.463 1.00 80.62 172 LYS A CA 1
ATOM 1348 C C . LYS A 1 172 ? 0.925 -8.684 -4.526 1.00 80.62 172 LYS A C 1
ATOM 1350 O O . LYS A 1 172 ? 1.592 -9.413 -5.260 1.00 80.62 172 LYS A O 1
ATOM 1355 N N . CYS A 1 173 ? 1.025 -7.352 -4.561 1.00 88.12 173 CYS A N 1
ATOM 1356 C CA . CYS A 1 173 ? 1.939 -6.638 -5.459 1.00 88.12 173 CYS A CA 1
ATOM 1357 C C . CYS A 1 173 ? 3.407 -7.021 -5.214 1.00 88.12 173 CYS A C 1
ATOM 1359 O O . CYS A 1 173 ? 4.104 -7.448 -6.137 1.00 88.12 173 CYS A O 1
ATOM 1361 N N . HIS A 1 174 ? 3.864 -6.957 -3.960 1.00 86.75 174 HIS A N 1
ATOM 1362 C CA . HIS A 1 174 ? 5.245 -7.287 -3.609 1.00 86.75 174 HIS A CA 1
ATOM 1363 C C . HIS A 1 174 ? 5.611 -8.737 -3.943 1.00 86.75 174 HIS A C 1
ATOM 1365 O O . HIS A 1 174 ? 6.697 -8.969 -4.466 1.00 86.75 174 HIS A O 1
ATOM 1371 N N . SER A 1 175 ? 4.707 -9.693 -3.710 1.00 80.31 175 SER A N 1
ATOM 1372 C CA . SER A 1 175 ? 4.952 -11.113 -3.996 1.00 80.31 175 SER A CA 1
ATOM 1373 C C . SER A 1 175 ? 5.221 -11.413 -5.475 1.00 80.31 175 SER A C 1
ATOM 1375 O O . SER A 1 175 ? 5.928 -12.367 -5.783 1.00 80.31 175 SER A O 1
ATOM 1377 N N . ALA A 1 176 ? 4.675 -10.599 -6.383 1.00 83.94 176 ALA A N 1
ATOM 1378 C CA . ALA A 1 176 ? 4.798 -10.792 -7.825 1.00 83.94 176 ALA A CA 1
ATOM 1379 C C . ALA A 1 176 ? 5.878 -9.906 -8.469 1.00 83.94 176 ALA A C 1
ATOM 1381 O O . ALA A 1 176 ? 6.473 -10.292 -9.472 1.00 83.94 176 ALA A O 1
ATOM 1382 N N . PHE A 1 177 ? 6.114 -8.710 -7.922 1.00 91.25 177 PHE A N 1
ATOM 1383 C CA . PHE A 1 177 ? 6.833 -7.643 -8.627 1.00 91.25 177 PHE A CA 1
ATOM 1384 C C . PHE A 1 177 ? 8.033 -7.068 -7.880 1.00 91.25 177 PHE A C 1
ATOM 1386 O O . PHE A 1 177 ? 8.667 -6.134 -8.378 1.00 91.25 177 PHE A O 1
ATOM 1393 N N . ARG A 1 178 ? 8.379 -7.598 -6.705 1.00 87.75 178 ARG A N 1
ATOM 1394 C CA . ARG A 1 178 ? 9.498 -7.097 -5.910 1.00 87.75 178 ARG A CA 1
ATOM 1395 C C . ARG A 1 178 ? 10.478 -8.207 -5.542 1.00 87.75 178 ARG A C 1
ATOM 1397 O O . ARG A 1 178 ? 10.105 -9.206 -4.942 1.00 87.75 178 ARG A O 1
ATOM 1404 N N . LYS A 1 179 ? 11.761 -7.953 -5.804 1.00 81.81 179 LYS A N 1
ATOM 1405 C CA . LYS A 1 179 ? 12.906 -8.714 -5.306 1.00 81.81 179 LYS A CA 1
ATOM 1406 C C . LYS A 1 179 ? 12.907 -8.634 -3.796 1.00 81.81 179 LYS A C 1
ATOM 1408 O O . LYS A 1 179 ? 13.287 -7.620 -3.201 1.00 81.81 179 LYS A O 1
ATOM 1413 N N . VAL A 1 180 ? 12.471 -9.706 -3.167 1.00 64.44 180 VAL A N 1
ATOM 1414 C CA . VAL A 1 180 ? 12.488 -9.808 -1.721 1.00 64.44 180 VAL A CA 1
ATOM 1415 C C . VAL A 1 180 ? 13.934 -10.057 -1.279 1.00 64.44 180 VAL A C 1
ATOM 1417 O O . VAL A 1 180 ? 14.464 -11.149 -1.468 1.00 64.44 180 VAL A O 1
ATOM 1420 N N . ARG A 1 181 ? 14.611 -9.054 -0.698 1.00 52.47 181 ARG A N 1
ATOM 1421 C CA . ARG A 1 181 ? 15.854 -9.323 0.048 1.00 52.47 181 ARG A CA 1
ATOM 1422 C C . ARG A 1 181 ? 15.466 -10.029 1.346 1.00 52.47 181 ARG A C 1
ATOM 1424 O O . ARG A 1 181 ? 14.673 -9.490 2.116 1.00 52.47 181 ARG A O 1
ATOM 1431 N N . TYR A 1 182 ? 16.007 -11.226 1.568 1.00 38.62 182 TYR A N 1
ATOM 1432 C CA . TYR A 1 182 ? 15.646 -12.116 2.683 1.00 38.62 182 TYR A CA 1
ATOM 1433 C C . TYR A 1 182 ? 15.723 -11.417 4.057 1.00 38.62 182 TYR A C 1
ATOM 1435 O O . TYR A 1 182 ? 14.879 -11.622 4.926 1.00 38.62 182 TYR A O 1
ATOM 1443 N N . ASP A 1 183 ? 16.675 -10.499 4.210 1.00 41.66 183 ASP A N 1
ATOM 1444 C CA . ASP A 1 183 ? 16.954 -9.760 5.446 1.00 41.66 183 ASP A CA 1
ATOM 1445 C C . ASP A 1 183 ? 15.886 -8.686 5.754 1.00 41.66 183 ASP A C 1
ATOM 1447 O O . ASP A 1 183 ? 15.686 -8.303 6.910 1.00 41.66 183 ASP A O 1
ATOM 1451 N N . ASN A 1 184 ? 15.151 -8.238 4.727 1.00 45.75 184 ASN A N 1
ATOM 1452 C CA . ASN A 1 184 ? 14.088 -7.237 4.828 1.00 45.75 184 ASN A CA 1
ATOM 1453 C C . ASN A 1 184 ? 12.707 -7.849 5.083 1.00 45.75 184 ASN A C 1
ATOM 1455 O O . ASN A 1 184 ? 11.864 -7.169 5.658 1.00 45.75 184 ASN A O 1
ATOM 1459 N N . LEU A 1 185 ? 12.476 -9.132 4.776 1.00 43.38 185 LEU A N 1
ATOM 1460 C CA . LEU A 1 185 ? 11.234 -9.835 5.150 1.00 43.38 185 LEU A CA 1
ATOM 1461 C C . LEU A 1 185 ? 10.972 -9.775 6.652 1.00 43.38 185 LEU A C 1
ATOM 1463 O O . LEU A 1 185 ? 9.835 -9.677 7.092 1.00 43.38 185 LEU A O 1
ATOM 1467 N N . ARG A 1 186 ? 12.027 -9.812 7.467 1.00 35.66 186 ARG A N 1
ATOM 1468 C CA . ARG A 1 186 ? 11.887 -9.758 8.922 1.00 35.66 186 ARG A CA 1
ATOM 1469 C C . ARG A 1 186 ? 11.558 -8.350 9.437 1.00 35.66 186 ARG A C 1
ATOM 1471 O O . ARG A 1 186 ? 11.117 -8.247 10.571 1.00 35.66 186 ARG A O 1
ATOM 1478 N N . LYS A 1 187 ? 11.753 -7.293 8.642 1.00 45.06 187 LYS A N 1
ATOM 1479 C CA . LYS A 1 187 ? 11.435 -5.897 9.004 1.00 45.06 187 LYS A CA 1
ATOM 1480 C C . LYS A 1 187 ? 10.145 -5.409 8.337 1.00 45.06 187 LYS A C 1
ATOM 1482 O O . LYS A 1 187 ? 9.307 -4.837 9.012 1.00 45.06 187 LYS A O 1
ATOM 1487 N N . GLU A 1 188 ? 9.954 -5.718 7.059 1.00 45.62 188 GLU A N 1
ATOM 1488 C CA . GLU A 1 188 ? 8.787 -5.350 6.241 1.00 45.62 188 GLU A CA 1
ATOM 1489 C C . GLU A 1 188 ? 7.656 -6.381 6.321 1.00 45.62 188 GLU A C 1
ATOM 1491 O O . GLU A 1 188 ? 6.491 -6.065 6.119 1.00 45.62 188 GLU A O 1
ATOM 1496 N N . GLY A 1 189 ? 7.989 -7.634 6.629 1.00 37.62 189 GLY A N 1
ATOM 1497 C CA . GLY A 1 189 ? 7.011 -8.628 7.047 1.00 37.62 189 GLY A CA 1
ATOM 1498 C C . GLY A 1 189 ? 6.589 -8.359 8.484 1.00 37.62 189 GLY A C 1
ATOM 1499 O O . GLY A 1 189 ? 5.405 -8.212 8.717 1.00 37.62 189 GLY A O 1
ATOM 1500 N N . ARG A 1 190 ? 7.509 -8.185 9.451 1.00 39.34 190 ARG A N 1
ATOM 1501 C CA . ARG A 1 190 ? 7.125 -8.075 10.880 1.00 39.34 190 ARG A CA 1
ATOM 1502 C C . ARG A 1 190 ? 6.336 -6.849 11.308 1.00 39.34 190 ARG A C 1
ATOM 1504 O O . ARG A 1 190 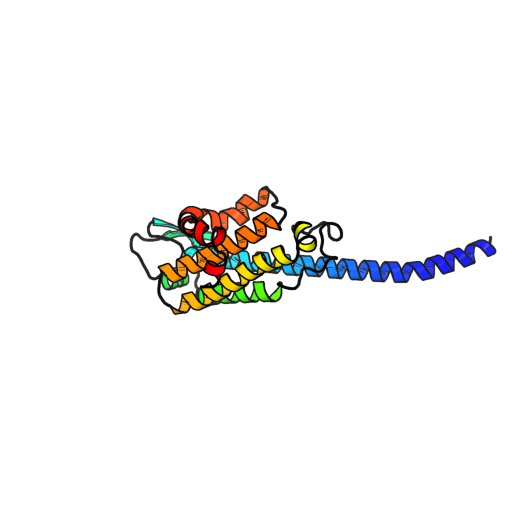? 5.531 -7.025 12.214 1.00 39.34 190 ARG A O 1
ATOM 1511 N N . GLY A 1 191 ? 6.475 -5.685 10.676 1.00 44.53 191 GLY A N 1
ATOM 1512 C CA . GLY A 1 191 ? 5.569 -4.567 11.007 1.00 44.53 191 GLY A CA 1
ATOM 1513 C C . GLY A 1 191 ? 4.112 -4.824 10.598 1.00 44.53 191 GLY A C 1
ATOM 1514 O O . GLY A 1 191 ? 3.219 -4.077 10.964 1.00 44.53 191 GLY A O 1
ATOM 1515 N N . TRP A 1 192 ? 3.846 -5.926 9.881 1.00 43.09 192 TRP A N 1
ATOM 1516 C CA . TRP A 1 192 ? 2.495 -6.390 9.566 1.00 43.09 192 TRP A CA 1
ATOM 1517 C C . TRP A 1 192 ? 2.209 -7.856 9.935 1.00 43.09 192 TRP A C 1
ATOM 1519 O O . TRP A 1 192 ? 1.057 -8.263 10.034 1.00 43.09 192 TRP A O 1
ATOM 1529 N N . THR A 1 193 ? 3.230 -8.681 10.182 1.00 42.12 193 THR A N 1
ATOM 1530 C CA . THR A 1 193 ? 3.091 -10.116 10.485 1.00 42.12 193 THR A CA 1
ATOM 1531 C C . THR A 1 193 ? 2.889 -10.408 11.964 1.00 42.12 193 THR A C 1
ATOM 1533 O O . THR A 1 193 ? 2.818 -11.577 12.328 1.00 42.12 193 THR A O 1
ATOM 1536 N N . GLY A 1 194 ? 2.789 -9.387 12.818 1.00 39.06 194 GLY A N 1
ATOM 1537 C CA . GLY A 1 194 ? 2.263 -9.556 14.176 1.00 39.06 194 GLY A CA 1
ATOM 1538 C C . GLY A 1 194 ? 0.748 -9.799 14.204 1.00 39.06 194 GLY A C 1
ATOM 1539 O O . GLY A 1 194 ? 0.264 -10.450 15.117 1.00 39.06 194 GLY A O 1
ATOM 1540 N N . SER A 1 195 ? 0.012 -9.352 13.177 1.00 48.22 195 SER A N 1
ATOM 1541 C CA . SER A 1 195 ? -1.460 -9.406 13.100 1.00 48.22 195 SER A CA 1
ATOM 1542 C C . SER A 1 195 ? -1.987 -10.256 11.933 1.00 48.22 195 SER A C 1
ATOM 1544 O O . SER A 1 195 ? -3.154 -10.151 11.546 1.00 48.22 195 SER A O 1
ATOM 1546 N N . TYR A 1 196 ? -1.133 -11.114 11.353 1.00 53.69 196 TYR A N 1
ATOM 1547 C CA . TYR A 1 196 ? -1.461 -11.914 10.168 1.00 53.69 196 TYR A CA 1
ATOM 1548 C C . TYR A 1 196 ? -2.736 -12.746 10.368 1.00 53.69 196 TYR A C 1
ATOM 1550 O O . TYR A 1 196 ? -3.575 -12.766 9.476 1.00 53.69 196 TYR A O 1
ATOM 1558 N N . GLU A 1 197 ? -2.947 -13.367 11.528 1.00 57.22 197 GLU A N 1
ATOM 1559 C CA . GLU A 1 197 ? -4.142 -14.197 11.745 1.00 57.22 197 GLU A CA 1
ATOM 1560 C C . GLU A 1 197 ? -5.450 -13.423 11.519 1.00 57.22 197 GLU A C 1
ATOM 1562 O O . GLU A 1 197 ? -6.333 -13.908 10.809 1.00 57.22 197 GLU A O 1
ATOM 1567 N N . ASN A 1 198 ? -5.532 -12.181 12.008 1.00 63.78 198 ASN A N 1
ATOM 1568 C CA . ASN A 1 198 ? -6.735 -11.358 11.885 1.00 63.78 198 ASN A CA 1
ATOM 1569 C C . ASN A 1 198 ? -7.019 -10.943 10.436 1.00 63.78 198 ASN A C 1
ATOM 1571 O O . ASN A 1 198 ? -8.176 -10.904 10.030 1.00 63.78 198 ASN A O 1
ATOM 1575 N N . CYS A 1 199 ? -5.991 -10.662 9.630 1.00 73.12 199 CYS A N 1
ATOM 1576 C CA . CYS A 1 199 ? -6.206 -10.299 8.227 1.00 73.12 199 CYS A CA 1
ATOM 1577 C C . CYS A 1 199 ? -6.320 -11.503 7.285 1.00 73.12 199 CYS A C 1
ATOM 1579 O O . CYS A 1 199 ? -6.915 -11.387 6.213 1.00 73.12 199 CYS A O 1
ATOM 1581 N N . TRP A 1 200 ? -5.795 -12.673 7.661 1.00 67.50 200 TRP A N 1
ATOM 1582 C CA . TRP A 1 200 ? -5.838 -13.869 6.815 1.00 67.50 200 TRP A CA 1
ATOM 1583 C C . TRP A 1 200 ? -7.236 -14.426 6.600 1.00 67.50 200 TRP A C 1
ATOM 1585 O O . TRP A 1 200 ? -7.472 -15.038 5.557 1.00 67.50 200 TRP A O 1
ATOM 1595 N N . MET A 1 201 ? -8.176 -14.155 7.506 1.00 69.12 201 MET A N 1
ATOM 1596 C CA . MET A 1 201 ? -9.580 -14.508 7.287 1.00 69.12 201 MET A CA 1
ATOM 1597 C C . MET A 1 201 ? -10.155 -13.866 6.012 1.00 69.12 201 MET A C 1
ATOM 1599 O O . MET A 1 201 ? -11.008 -14.457 5.358 1.00 69.12 201 MET A O 1
ATOM 1603 N N . TYR A 1 202 ? -9.614 -12.715 5.598 1.00 67.25 202 TYR A N 1
ATOM 1604 C CA . TYR A 1 202 ? -10.023 -11.992 4.395 1.00 67.25 202 TYR A CA 1
ATOM 1605 C C . TYR A 1 202 ? -9.226 -12.369 3.138 1.00 67.25 202 TYR A C 1
ATOM 1607 O O . TYR A 1 202 ? -9.526 -11.899 2.041 1.00 67.25 202 TYR A O 1
ATOM 1615 N N . LYS A 1 203 ? -8.206 -13.231 3.249 1.00 66.62 203 LYS A N 1
ATOM 1616 C CA . LYS A 1 203 ? -7.328 -13.598 2.123 1.00 66.62 203 LYS A CA 1
ATOM 1617 C C . LYS A 1 203 ? -8.113 -14.150 0.930 1.00 66.62 203 LYS A C 1
ATOM 1619 O O . LYS A 1 203 ? -7.792 -13.843 -0.219 1.00 66.62 203 LYS A O 1
ATOM 1624 N N . ASN A 1 204 ? -9.126 -14.967 1.203 1.00 66.44 204 ASN A N 1
ATOM 1625 C CA . ASN A 1 204 ? -9.941 -15.582 0.162 1.00 66.44 204 ASN A CA 1
ATOM 1626 C C . ASN A 1 204 ? -10.770 -14.553 -0.610 1.00 66.44 204 ASN A C 1
ATOM 1628 O O . ASN A 1 204 ? -10.999 -14.767 -1.794 1.00 66.44 204 ASN A O 1
ATOM 1632 N N . GLU A 1 205 ? -11.133 -13.417 -0.009 1.00 67.50 205 GLU A N 1
ATOM 1633 C CA . GLU A 1 205 ? -11.832 -12.347 -0.729 1.00 67.50 205 GLU A CA 1
ATOM 1634 C C . GLU A 1 205 ? -10.968 -11.826 -1.887 1.00 67.50 205 GLU A C 1
ATOM 1636 O O . GLU A 1 205 ? -11.433 -11.720 -3.014 1.00 67.50 205 GLU A O 1
ATOM 1641 N N . ILE A 1 206 ? -9.667 -11.635 -1.662 1.00 61.66 206 ILE A N 1
ATOM 1642 C CA . ILE A 1 206 ? -8.744 -11.055 -2.656 1.00 61.66 206 ILE A CA 1
ATOM 1643 C C . ILE A 1 206 ? -8.260 -12.068 -3.697 1.00 61.66 206 ILE A C 1
ATOM 1645 O O . ILE A 1 206 ? -7.898 -11.698 -4.822 1.00 61.66 206 ILE A O 1
ATOM 1649 N N . ILE A 1 207 ? -8.184 -13.340 -3.306 1.00 58.50 207 ILE A N 1
ATOM 1650 C CA . ILE A 1 207 ? -7.730 -14.424 -4.182 1.00 58.50 207 ILE A CA 1
ATOM 1651 C C . ILE A 1 207 ? -8.856 -14.902 -5.093 1.00 58.50 207 ILE A C 1
ATOM 1653 O O . ILE A 1 207 ? -8.595 -15.180 -6.261 1.00 58.50 207 ILE A O 1
ATOM 1657 N N . LEU A 1 208 ? -10.081 -14.995 -4.572 1.00 54.16 208 LEU A N 1
ATOM 1658 C CA . LEU A 1 208 ? -11.224 -15.518 -5.316 1.00 54.16 208 LEU A CA 1
ATOM 1659 C C . LEU A 1 208 ? -11.920 -14.431 -6.141 1.00 54.16 208 LEU A C 1
ATOM 1661 O O . LEU A 1 208 ? -12.408 -14.729 -7.228 1.00 54.16 208 LEU A O 1
ATOM 1665 N N . ASP A 1 209 ? -11.937 -13.182 -5.666 1.00 59.81 209 ASP A N 1
ATOM 1666 C CA . ASP A 1 209 ? -12.575 -12.069 -6.367 1.00 59.81 209 ASP A CA 1
ATOM 1667 C C . ASP A 1 209 ? -11.920 -10.729 -6.003 1.00 59.81 209 ASP A C 1
ATOM 1669 O O . ASP A 1 209 ? -12.318 -10.057 -5.054 1.00 59.81 209 ASP A O 1
ATOM 1673 N N . SER A 1 210 ? -10.948 -10.265 -6.793 1.00 58.81 210 SER A N 1
ATOM 1674 C CA . SER A 1 210 ? -10.318 -8.959 -6.547 1.00 58.81 210 SER A CA 1
ATOM 1675 C C . SER A 1 210 ? -11.288 -7.770 -6.653 1.00 58.81 210 SER A C 1
ATOM 1677 O O . SER A 1 210 ? -10.917 -6.658 -6.288 1.00 58.81 210 SER A O 1
ATOM 1679 N N . THR A 1 211 ? -12.530 -7.957 -7.126 1.00 64.50 211 THR A N 1
ATOM 1680 C CA . THR A 1 211 ? -13.560 -6.908 -7.057 1.00 64.50 211 THR A CA 1
ATOM 1681 C C . THR A 1 211 ? -14.077 -6.677 -5.638 1.00 64.50 211 THR A C 1
ATOM 1683 O O . THR A 1 211 ? -14.589 -5.597 -5.362 1.00 64.50 211 THR A O 1
ATOM 1686 N N . SER A 1 212 ? -13.857 -7.614 -4.712 1.00 60.97 212 SER A N 1
ATOM 1687 C CA . SER A 1 212 ? -14.139 -7.443 -3.279 1.00 60.97 212 SER A CA 1
ATOM 1688 C C . SER A 1 212 ? -13.297 -6.347 -2.616 1.00 60.97 212 SER A C 1
ATOM 1690 O O . SER A 1 212 ? -13.735 -5.764 -1.628 1.00 60.97 212 SER A O 1
ATOM 1692 N N . ILE A 1 213 ? -12.126 -6.022 -3.183 1.00 57.16 213 ILE A N 1
ATOM 1693 C CA . ILE A 1 213 ? -11.307 -4.863 -2.782 1.00 57.16 213 ILE A CA 1
ATOM 1694 C C . ILE A 1 213 ? -11.998 -3.555 -3.176 1.00 57.16 213 ILE A C 1
ATOM 1696 O O . ILE A 1 213 ? -11.777 -2.527 -2.551 1.00 57.16 213 ILE A O 1
ATOM 1700 N N . ARG A 1 214 ? -12.833 -3.587 -4.221 1.00 54.34 214 ARG A N 1
ATOM 1701 C CA . ARG A 1 214 ? -13.526 -2.422 -4.788 1.00 54.34 214 ARG A CA 1
ATOM 1702 C C . ARG A 1 214 ? -14.888 -2.158 -4.138 1.00 54.34 214 ARG A C 1
ATOM 1704 O O . ARG A 1 214 ? -15.595 -1.272 -4.609 1.00 54.34 214 ARG A O 1
ATOM 1711 N N . ARG A 1 215 ? -15.253 -2.937 -3.116 1.00 55.62 215 ARG A N 1
ATOM 1712 C CA . ARG A 1 215 ? -16.460 -2.788 -2.295 1.00 55.62 215 ARG A CA 1
ATOM 1713 C C . ARG A 1 215 ? -16.063 -2.467 -0.860 1.00 55.62 215 ARG A C 1
ATOM 1715 O O . ARG A 1 215 ? -16.725 -1.578 -0.298 1.00 55.62 215 ARG A O 1
#

Solvent-accessible surface area (backbone atoms only — not comparable to full-atom values): 11739 Å² total; per-residue (Å²): 115,74,84,64,51,56,60,53,51,52,52,49,66,59,44,53,63,54,52,51,54,54,49,51,55,50,50,53,31,50,49,43,50,48,51,43,51,52,42,52,53,54,34,46,61,35,51,42,57,54,46,52,42,62,59,50,63,68,37,76,41,76,36,85,86,75,48,78,45,72,39,55,92,59,94,68,61,32,64,59,55,34,27,71,60,62,75,44,59,61,60,57,43,32,44,52,38,30,50,43,49,61,69,46,67,78,61,71,57,79,68,51,30,51,91,67,30,85,84,51,48,55,32,66,48,45,75,75,40,45,69,60,42,50,50,34,52,47,46,26,41,46,12,24,52,47,29,42,55,28,65,74,63,80,41,54,69,55,35,27,49,26,52,35,42,28,50,53,25,49,50,55,35,40,77,72,31,39,59,76,54,77,80,45,47,67,57,71,38,45,59,55,57,80,52,43,76,75,40,53,78,52,47,59,46,56,73,76,38,62,65,60,56,78,106

Nearest PDB structures (foldseek):
  6a3l-assembly1_B  TM=8.995E-01  e=1.855E-03  Shewanella violacea DSS12
  5jli-assembly1_A  TM=8.879E-01  e=2.465E-03  Achromobacter xylosoxidans
  4ulv-assembly1_B  TM=8.898E-01  e=3.602E-03  Shewanella frigidimarina
  5jua-assembly1_A  TM=8.785E-01  e=4.153E-03  Achromobacter xylosoxidans
  1cpq-assembly1_A  TM=7.907E-01  e=4.788E-03  Rhodobacter capsulatus

Radius of gyration: 22.65 Å; Cα contacts (8 Å, |Δi|>4): 236; chains: 1; bounding box: 70×32×68 Å

Mean predicted aligned error: 9.79 Å

pLDDT: mean 78.28, std 15.5, range [35.66, 97.12]